Protein AF-A0A5N6KS74-F1 (afdb_monomer)

Mean predicted aligned error: 13.15 Å

InterPro domains:
  IPR011990 Tetratricopeptide-like helical domain superfamily [G3DSA:1.25.40.10] (44-214)
  IPR011990 Tetratricopeptide-like helical domain superfamily [SSF48452] (46-207)
  IPR019734 Tetratricopeptide repeat [SM00028] (48-81)
  IPR019734 Tetratricopeptide repeat [SM00028] (87-120)
  IPR052769 Tetratricopeptide repeat domain-containing protein [PTHR46014] (11-284)

Solvent-accessible surface area (backbone atoms only — not comparable to full-atom values): 16973 Å² total; per-residue (Å²): 133,85,88,79,91,81,90,85,88,86,81,88,84,92,78,88,81,90,83,85,84,87,85,83,76,90,70,83,68,72,82,68,79,87,70,70,55,74,68,56,43,50,50,31,45,50,52,15,49,52,30,40,55,53,14,50,54,28,44,76,70,67,37,36,70,61,13,39,61,29,35,52,52,15,53,73,41,36,66,88,83,44,32,68,63,53,19,54,47,28,33,50,42,16,53,34,26,56,76,69,66,39,31,68,64,11,26,52,28,11,46,58,13,41,59,30,44,41,57,61,45,61,89,67,77,63,86,89,62,82,71,93,57,99,64,84,82,77,80,80,88,75,83,93,78,85,84,80,71,82,74,50,77,65,44,49,52,46,39,53,51,41,47,74,72,74,47,52,70,71,55,55,45,46,50,44,52,55,19,34,57,48,24,21,52,22,20,48,73,66,61,40,39,72,32,20,49,52,16,48,50,36,41,52,52,47,68,31,83,76,41,37,81,67,49,49,76,69,56,48,53,50,38,57,50,48,50,67,58,40,53,63,52,30,58,52,31,43,54,53,51,52,52,51,52,51,48,53,52,45,51,54,47,26,61,60,32,43,80,74,80,42,44,63,77,23,56,45,78,45,79,45,99,84,77,49,75,47,82,44,79,44,94,67,64,82,69,83,82,80,130

Sequence (291 aa):
MTPTEDDHSDAESFKSAQDEVNDLPGSAAAESEKHFSPEDEAKFLNESNTHKTTANAFFSKASYTDAITTYDKALASCPTYLDYEIAVLRANIAACYLKLEEWKTAMDNASLAIESLDRLDSEVGLPSKPAKDGTPAVTEAADDDNRVQEVDEEQAARIERLEKSGRGLAEVRRLRVKALLRRARARASLAKWADLAGAEEDYTALLAAPLADVLGPMDRRTVEAGLREVRPQLAQAKEAEMAEMMGKLKDMGNGVLGLFGLSTDNFKFEKGEGGGYSMQFDQNAGKRGSS

Radius of gyration: 29.98 Å; Cα contacts (8 Å, |Δi|>4): 281; chains: 1; bounding box: 72×91×84 Å

Nearest PDB structures (foldseek):
  7dhg-assembly1_C  TM=8.865E-01  e=1.420E-03  Homo sapiens
  7kdt-assembly1_A  TM=8.681E-01  e=3.621E-03  Homo sapiens
  2hr2-assembly2_B  TM=6.495E-01  e=3.002E-03  Chlorobaculum tepidum TLS
  1hz4-assembly1_A  TM=3.165E-01  e=5.168E-01  Escherichia coli
  7x9r-assembly1_A  TM=3.736E-01  e=1.257E+00  Listeria monocytogenes

Structure (mmCIF, N/CA/C/O backbone):
data_AF-A0A5N6KS74-F1
#
_entry.id   AF-A0A5N6KS74-F1
#
loop_
_atom_site.group_PDB
_atom_site.id
_atom_site.type_symbol
_atom_site.label_atom_id
_atom_site.label_alt_id
_atom_site.label_comp_id
_atom_site.label_asym_id
_atom_site.label_entity_id
_atom_site.label_seq_id
_atom_site.pdbx_PDB_ins_code
_atom_site.Cartn_x
_atom_site.Cartn_y
_atom_site.Cartn_z
_atom_site.occupancy
_atom_site.B_iso_or_equiv
_atom_site.auth_seq_id
_atom_site.auth_comp_id
_atom_site.auth_asym_id
_atom_site.auth_atom_id
_atom_site.pdbx_PDB_model_num
ATOM 1 N N . MET A 1 1 ? 27.839 67.615 -14.971 1.00 37.22 1 MET A N 1
ATOM 2 C CA . MET A 1 1 ? 27.061 68.849 -15.184 1.00 37.22 1 MET A CA 1
ATOM 3 C C . MET A 1 1 ? 26.011 68.539 -16.234 1.00 37.22 1 MET A C 1
ATOM 5 O O . MET A 1 1 ? 26.342 68.453 -17.406 1.00 37.22 1 MET A O 1
ATOM 9 N N . THR A 1 2 ? 24.793 68.252 -15.777 1.00 47.53 2 THR A N 1
ATOM 10 C CA . THR A 1 2 ? 23.537 68.520 -16.507 1.00 47.53 2 THR A CA 1
ATOM 11 C C . THR A 1 2 ? 23.463 70.035 -16.791 1.00 47.53 2 THR A C 1
ATOM 13 O O . THR A 1 2 ? 24.187 70.766 -16.099 1.00 47.53 2 THR A O 1
ATOM 16 N N . PRO A 1 3 ? 22.687 70.549 -17.772 1.00 49.69 3 PRO A N 1
ATOM 17 C CA . PRO A 1 3 ? 21.227 70.339 -17.916 1.00 49.69 3 PRO A CA 1
ATOM 18 C C . PRO A 1 3 ? 20.773 70.342 -19.412 1.00 49.69 3 PRO A C 1
ATOM 20 O O . PRO A 1 3 ? 21.644 70.292 -20.275 1.00 49.69 3 PRO A O 1
ATOM 23 N N . THR A 1 4 ? 19.518 70.305 -19.877 1.00 41.50 4 THR A N 1
ATOM 24 C CA . THR A 1 4 ? 18.151 70.622 -19.388 1.00 41.50 4 THR A CA 1
ATOM 25 C C . THR A 1 4 ? 17.191 70.133 -20.517 1.00 41.50 4 THR A C 1
ATOM 27 O O . THR A 1 4 ? 17.606 70.199 -21.674 1.00 41.50 4 THR A O 1
ATOM 30 N N . GLU A 1 5 ? 16.078 69.427 -20.239 1.00 42.97 5 GLU A N 1
ATOM 31 C CA . GLU A 1 5 ? 14.659 69.921 -20.244 1.00 42.97 5 GLU A CA 1
ATOM 32 C C . GLU A 1 5 ? 14.085 70.122 -21.677 1.00 42.97 5 GLU A C 1
ATOM 34 O O . GLU A 1 5 ? 14.811 70.559 -22.559 1.00 42.97 5 GLU A O 1
ATOM 39 N N . ASP A 1 6 ? 12.869 69.737 -22.087 1.00 38.03 6 ASP A N 1
ATOM 40 C CA . ASP A 1 6 ? 11.527 69.598 -21.479 1.00 38.03 6 ASP A CA 1
ATOM 41 C C . ASP A 1 6 ? 10.715 68.559 -22.302 1.00 38.03 6 ASP A C 1
ATOM 43 O O . ASP A 1 6 ? 10.962 68.390 -23.497 1.00 38.03 6 ASP A O 1
ATOM 47 N N . ASP A 1 7 ? 9.923 67.654 -21.720 1.00 38.91 7 ASP A N 1
ATOM 48 C CA . ASP A 1 7 ? 8.540 67.787 -21.207 1.00 38.91 7 ASP A CA 1
ATOM 49 C C . ASP A 1 7 ? 7.457 68.050 -22.279 1.00 38.91 7 ASP A C 1
ATOM 51 O O . ASP A 1 7 ? 7.447 69.093 -22.924 1.00 38.91 7 ASP A O 1
ATOM 55 N N . HIS A 1 8 ? 6.545 67.082 -22.461 1.00 38.31 8 HIS A N 1
ATOM 56 C CA . HIS A 1 8 ? 5.090 67.284 -22.365 1.00 38.31 8 HIS A CA 1
ATOM 57 C C . HIS A 1 8 ? 4.276 66.008 -22.658 1.00 38.31 8 HIS A C 1
ATOM 59 O O . HIS A 1 8 ? 4.580 65.195 -23.532 1.00 38.31 8 HIS A O 1
ATOM 65 N N . SER A 1 9 ? 3.226 65.888 -21.851 1.00 38.62 9 SER A N 1
ATOM 66 C CA . SER A 1 9 ? 2.112 64.942 -21.815 1.00 38.62 9 SER A CA 1
ATOM 67 C C . SER A 1 9 ? 1.325 64.812 -23.123 1.00 38.62 9 SER A C 1
ATOM 69 O O . SER A 1 9 ? 1.214 65.781 -23.861 1.00 38.62 9 SER A O 1
ATOM 71 N N . ASP A 1 10 ? 0.676 63.661 -23.349 1.00 37.31 10 ASP A N 1
ATOM 72 C CA . ASP A 1 10 ? -0.795 63.606 -23.444 1.00 37.31 10 ASP A CA 1
ATOM 73 C C . ASP A 1 10 ? -1.355 62.188 -23.627 1.00 37.31 10 ASP A C 1
ATOM 75 O O . ASP A 1 10 ? -0.725 61.273 -24.158 1.00 37.31 10 ASP A O 1
ATOM 79 N N . ALA A 1 11 ? -2.564 62.035 -23.098 1.00 36.91 11 ALA A N 1
ATOM 80 C CA . ALA A 1 11 ? -3.330 60.817 -22.936 1.00 36.91 11 ALA A CA 1
ATOM 81 C C . ALA A 1 11 ? -4.179 60.443 -24.172 1.00 36.91 11 ALA A C 1
ATOM 83 O O . ALA A 1 11 ? -4.593 61.296 -24.948 1.00 36.91 11 ALA A O 1
ATOM 84 N N . GLU A 1 12 ? -4.482 59.144 -24.248 1.00 36.66 12 GLU A N 1
ATOM 85 C CA . GLU A 1 12 ? -5.622 58.466 -24.891 1.00 36.66 12 GLU A CA 1
ATOM 86 C C . GLU A 1 12 ? -5.989 58.726 -26.368 1.00 36.66 12 GLU A C 1
ATOM 88 O O . GLU A 1 12 ? -6.477 59.779 -26.767 1.00 36.66 12 GLU A O 1
ATOM 93 N N . SER A 1 13 ? -5.994 57.640 -27.156 1.00 36.00 13 SER A N 1
ATOM 94 C CA . SER A 1 13 ? -7.007 57.461 -28.203 1.00 36.00 13 SER A CA 1
ATOM 95 C C . SER A 1 13 ? -7.344 55.984 -28.413 1.00 36.00 13 SER A C 1
ATOM 97 O O . SER A 1 13 ? -6.582 55.205 -28.981 1.00 36.00 13 SER A O 1
ATOM 99 N N . PHE A 1 14 ? -8.527 55.625 -27.928 1.00 33.88 14 PHE A N 1
ATOM 100 C CA . PHE A 1 14 ? -9.254 54.389 -28.175 1.00 33.88 14 PHE A CA 1
ATOM 101 C C . PHE A 1 14 ? -9.861 54.440 -29.587 1.00 33.88 14 PHE A C 1
ATOM 103 O O . PHE A 1 14 ? -10.694 55.306 -29.860 1.00 33.88 14 PHE A O 1
ATOM 110 N N . LYS A 1 15 ? -9.502 53.511 -30.483 1.00 43.91 15 LYS A N 1
ATOM 111 C CA . LYS A 1 15 ? -10.301 53.220 -31.686 1.00 43.91 15 LYS A CA 1
ATOM 112 C C . LYS A 1 15 ? -10.404 51.720 -31.947 1.00 43.91 15 LYS A C 1
ATOM 114 O O . LYS A 1 15 ? -9.422 51.024 -32.167 1.00 43.91 15 LYS A O 1
ATOM 119 N N . SER A 1 16 ? -11.662 51.305 -31.898 1.00 34.72 16 SER A N 1
ATOM 120 C CA . SER A 1 16 ? -12.257 50.017 -32.223 1.00 34.72 16 SER A CA 1
ATOM 121 C C . SER A 1 16 ? -11.868 49.472 -33.601 1.00 34.72 16 SER A C 1
ATOM 123 O O . SER A 1 16 ? -11.871 50.220 -34.579 1.00 34.72 16 SER A O 1
ATOM 125 N N . ALA A 1 17 ? -11.650 48.158 -33.666 1.00 36.75 17 ALA A N 1
ATOM 126 C CA . ALA A 1 17 ? -11.983 47.326 -34.820 1.00 36.75 17 ALA A CA 1
ATOM 127 C C . ALA A 1 17 ? -12.231 45.884 -34.336 1.00 36.75 17 ALA A C 1
ATOM 129 O O . ALA A 1 17 ? -11.351 45.027 -34.362 1.00 36.75 17 ALA A O 1
ATOM 130 N N . GLN A 1 18 ? -13.438 45.655 -33.817 1.00 38.16 18 GLN A N 1
ATOM 131 C CA . GLN A 1 18 ? -14.093 44.350 -33.868 1.00 38.16 18 GLN A CA 1
ATOM 132 C C . GLN A 1 18 ? -14.602 44.154 -35.295 1.00 38.16 18 GLN A C 1
ATOM 134 O O . GLN A 1 18 ? -15.419 44.953 -35.737 1.00 38.16 18 GLN A O 1
ATOM 139 N N . ASP A 1 19 ? -14.065 43.159 -35.997 1.00 37.00 19 ASP A N 1
ATOM 140 C CA . ASP A 1 19 ? -14.787 42.231 -36.879 1.00 37.00 19 ASP A CA 1
ATOM 141 C C . ASP A 1 19 ? -13.767 41.439 -37.706 1.00 37.00 19 ASP A C 1
ATOM 143 O O . ASP A 1 19 ? -13.248 41.925 -38.701 1.00 37.00 19 ASP A O 1
ATOM 147 N N . GLU A 1 20 ? -13.484 40.212 -37.269 1.00 39.47 20 GLU A N 1
ATOM 148 C CA . GLU A 1 20 ? -13.366 39.052 -38.159 1.00 39.47 20 GLU A CA 1
ATOM 149 C C . GLU A 1 20 ? -13.503 37.793 -37.294 1.00 39.47 20 GLU A C 1
ATOM 151 O O . GLU A 1 20 ? -12.564 37.273 -36.693 1.00 39.47 20 GLU A O 1
ATOM 156 N N . VAL A 1 21 ? -14.756 37.368 -37.145 1.00 42.69 21 VAL A N 1
ATOM 157 C CA . VAL A 1 21 ? -15.111 36.037 -36.666 1.00 42.69 21 VAL A CA 1
ATOM 158 C C . VAL A 1 21 ? -15.065 35.059 -37.837 1.00 42.69 21 VAL A C 1
ATOM 160 O O . VAL A 1 21 ? -15.468 35.397 -38.948 1.00 42.69 21 VAL A O 1
ATOM 163 N N . ASN A 1 22 ? -14.724 33.819 -37.487 1.00 38.34 22 ASN A N 1
ATOM 164 C CA . ASN A 1 22 ? -15.007 32.568 -38.191 1.00 38.34 22 ASN A CA 1
ATOM 165 C C . ASN A 1 22 ? -13.912 32.026 -39.129 1.00 38.34 22 ASN A C 1
ATOM 167 O O . ASN A 1 22 ? -13.952 32.217 -40.334 1.00 38.34 22 ASN A O 1
ATOM 171 N N . ASP A 1 23 ? -13.014 31.222 -38.552 1.00 34.72 23 ASP A N 1
ATOM 172 C CA . ASP A 1 23 ? -12.807 29.853 -39.039 1.00 34.72 23 ASP A CA 1
ATOM 173 C C . ASP A 1 23 ? -12.229 28.977 -37.915 1.00 34.72 23 ASP A C 1
ATOM 175 O O . ASP A 1 23 ? -11.043 29.004 -37.586 1.00 34.72 23 ASP A O 1
ATOM 179 N N . LEU 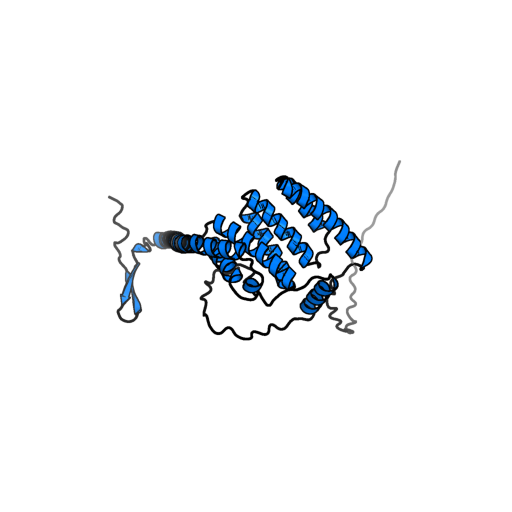A 1 24 ? -13.113 28.197 -37.291 1.00 37.25 24 LEU A N 1
ATOM 180 C CA . LEU A 1 24 ? -12.733 26.984 -36.575 1.00 37.25 24 LEU A CA 1
ATOM 181 C C . LEU A 1 24 ? -12.417 25.911 -37.623 1.00 37.25 24 LEU A C 1
ATOM 183 O O . LEU A 1 24 ? -13.229 25.662 -38.513 1.00 37.25 24 LEU A O 1
ATOM 187 N N . PRO A 1 25 ? -11.358 25.130 -37.399 1.00 40.75 25 PRO A N 1
ATOM 188 C CA . PRO A 1 25 ? -11.621 23.712 -37.269 1.00 40.75 25 PRO A CA 1
ATOM 189 C C . PRO A 1 25 ? -11.226 23.279 -35.868 1.00 40.75 25 PRO A C 1
ATOM 191 O O . PRO A 1 25 ? -10.079 23.411 -35.439 1.00 40.75 25 PRO A O 1
ATOM 194 N N . GLY A 1 26 ? -12.219 22.746 -35.159 1.00 45.75 26 GLY A N 1
ATOM 195 C CA . GLY A 1 26 ? -11.998 21.940 -33.976 1.00 45.75 26 GLY A CA 1
ATOM 196 C C . GLY A 1 26 ? -11.041 20.805 -34.314 1.00 45.75 26 GLY A C 1
ATOM 197 O O . GLY A 1 26 ? -11.429 19.802 -34.900 1.00 45.75 26 GLY A O 1
ATOM 198 N N . SER A 1 27 ? -9.787 20.975 -33.923 1.00 38.78 27 SER A N 1
ATOM 199 C CA . SER A 1 27 ? -8.949 19.864 -33.525 1.00 38.78 27 SER A CA 1
ATOM 200 C C . SER A 1 27 ? -8.997 19.870 -32.009 1.00 38.78 27 SER A C 1
ATOM 202 O O . SER A 1 27 ? -8.275 20.619 -31.351 1.00 38.78 27 SER A O 1
ATOM 204 N N . ALA A 1 28 ? -9.901 19.064 -31.452 1.00 41.16 28 ALA A N 1
ATOM 205 C CA . ALA A 1 28 ? -9.650 18.474 -30.152 1.00 41.16 28 ALA A CA 1
ATOM 206 C C . ALA A 1 28 ? -8.398 17.611 -30.335 1.00 41.16 28 ALA A C 1
ATOM 208 O O . ALA A 1 28 ? -8.479 16.420 -30.630 1.00 41.16 28 ALA A O 1
ATOM 209 N N . ALA A 1 29 ? -7.232 18.255 -30.281 1.00 37.59 29 ALA A N 1
ATOM 210 C CA . ALA A 1 29 ? -5.978 17.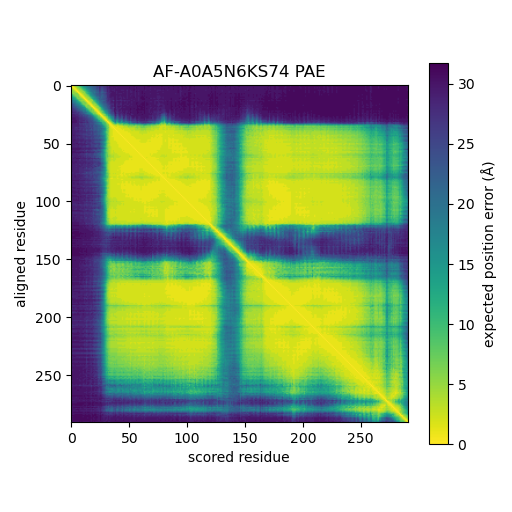567 -30.121 1.00 37.59 29 ALA A CA 1
ATOM 211 C C . ALA A 1 29 ? -6.106 16.867 -28.774 1.00 37.59 29 ALA A C 1
ATOM 213 O O . ALA A 1 29 ? -6.019 17.507 -27.727 1.00 37.59 29 ALA A O 1
ATOM 214 N N . ALA A 1 30 ? -6.406 15.569 -28.830 1.00 40.81 30 ALA A N 1
ATOM 215 C CA . ALA A 1 30 ? -6.126 14.652 -27.748 1.00 40.81 30 ALA A CA 1
ATOM 216 C C . ALA A 1 30 ? -4.761 15.057 -27.187 1.00 40.81 30 ALA A C 1
ATOM 218 O O . ALA A 1 30 ? -3.793 15.166 -27.947 1.00 40.81 30 ALA A O 1
ATOM 219 N N . GLU A 1 31 ? -4.709 15.390 -25.900 1.00 39.97 31 GLU A N 1
ATOM 220 C CA . GLU A 1 31 ? -3.460 15.681 -25.212 1.00 39.97 31 GLU A CA 1
ATOM 221 C C . GLU A 1 31 ? -2.643 14.386 -25.215 1.00 39.97 31 GLU A C 1
ATOM 223 O O . GLU A 1 31 ? -2.698 13.588 -24.287 1.00 39.97 31 GLU A O 1
ATOM 228 N N . SER A 1 32 ? -1.937 14.124 -26.316 1.00 46.53 32 SER A N 1
ATOM 229 C CA . SER A 1 32 ? -1.044 12.985 -26.435 1.00 46.53 32 SER A CA 1
ATOM 230 C C . SER A 1 32 ? 0.020 13.176 -25.364 1.00 46.53 32 SER A C 1
ATOM 232 O O . SER A 1 32 ? 0.807 14.129 -25.454 1.00 46.53 32 SER A O 1
ATOM 234 N N . GLU A 1 33 ? 0.023 12.326 -24.337 1.00 58.69 33 GLU A N 1
ATOM 235 C CA . GLU A 1 33 ? 1.095 12.290 -23.349 1.00 58.69 33 GLU A CA 1
ATOM 236 C C . GLU A 1 33 ? 2.439 12.349 -24.093 1.00 58.69 33 GLU A C 1
ATOM 238 O O . GLU A 1 33 ? 2.745 11.507 -24.939 1.00 58.69 33 GLU A O 1
ATOM 243 N N . LYS A 1 34 ? 3.232 13.397 -23.840 1.00 76.50 34 LYS A N 1
ATOM 244 C CA . LYS A 1 34 ? 4.544 13.562 -24.474 1.00 76.50 34 LYS A CA 1
ATOM 245 C C . LYS A 1 34 ? 5.477 12.490 -23.920 1.00 76.50 34 LYS A C 1
ATOM 247 O O . LYS A 1 34 ? 6.025 12.649 -22.831 1.00 76.50 34 LYS A O 1
ATOM 252 N N . HIS A 1 35 ? 5.636 11.393 -24.651 1.00 85.31 35 HIS A N 1
ATOM 253 C CA . HIS A 1 35 ? 6.580 10.333 -24.305 1.00 85.31 35 HIS A CA 1
ATOM 254 C C . HIS A 1 35 ? 7.983 10.661 -24.814 1.00 85.31 35 HIS A C 1
ATOM 256 O O . HIS A 1 35 ? 8.155 11.360 -25.816 1.00 85.31 35 HIS A O 1
ATOM 262 N N . PHE A 1 36 ? 8.993 10.162 -24.106 1.00 89.25 36 PHE A N 1
ATOM 263 C CA . PHE A 1 36 ? 10.380 10.294 -24.533 1.00 89.25 36 PHE A CA 1
ATOM 264 C C . PHE A 1 36 ? 10.665 9.422 -25.760 1.00 89.25 36 PHE A C 1
ATOM 266 O O . PHE A 1 36 ? 9.936 8.473 -26.060 1.00 89.25 36 PHE A O 1
ATOM 273 N N . SER A 1 37 ? 11.754 9.733 -26.469 1.00 91.69 37 SER A N 1
ATOM 274 C CA . SER A 1 37 ? 12.282 8.812 -27.475 1.00 91.69 37 SER A CA 1
ATOM 275 C C . SER A 1 37 ? 12.651 7.476 -26.804 1.00 91.69 37 SER A C 1
ATOM 277 O O . SER A 1 37 ? 13.011 7.476 -25.624 1.00 91.69 37 SER A O 1
ATOM 279 N N . PRO A 1 38 ? 12.616 6.332 -27.515 1.00 90.00 38 PRO A N 1
ATOM 280 C CA . PRO A 1 38 ? 13.006 5.048 -26.927 1.00 90.00 38 PRO A CA 1
ATOM 281 C C . PRO A 1 38 ? 14.419 5.052 -26.321 1.00 90.00 38 PRO A C 1
ATOM 283 O O . PRO A 1 38 ? 14.673 4.367 -25.333 1.00 90.00 38 PRO A O 1
ATOM 286 N N . GLU A 1 39 ? 15.336 5.838 -26.893 1.00 92.25 39 GLU A N 1
ATOM 287 C CA . GLU A 1 39 ? 16.708 5.987 -26.399 1.00 92.25 39 GLU A CA 1
ATOM 288 C C . GLU A 1 39 ? 16.761 6.782 -25.084 1.00 92.25 39 GLU A C 1
ATOM 290 O O . GLU A 1 39 ? 17.383 6.337 -24.115 1.00 92.25 39 GLU A O 1
ATOM 295 N N . ASP A 1 40 ? 16.063 7.919 -25.014 1.00 92.94 40 ASP A N 1
ATOM 296 C CA . ASP A 1 40 ? 15.988 8.736 -23.798 1.00 92.94 40 ASP A CA 1
ATOM 297 C C . ASP A 1 40 ? 15.234 8.010 -22.676 1.00 92.94 40 ASP A C 1
ATOM 299 O O . ASP A 1 40 ? 15.670 8.018 -21.524 1.00 92.94 40 ASP A O 1
ATOM 303 N N . GLU A 1 41 ? 14.137 7.323 -23.007 1.00 93.44 41 GLU A N 1
ATOM 304 C CA . GLU A 1 41 ? 13.381 6.493 -22.066 1.00 93.44 41 GLU A CA 1
ATOM 305 C C . GLU A 1 41 ? 14.270 5.404 -21.457 1.00 93.44 41 GLU A C 1
ATOM 307 O O . GLU A 1 41 ? 14.316 5.25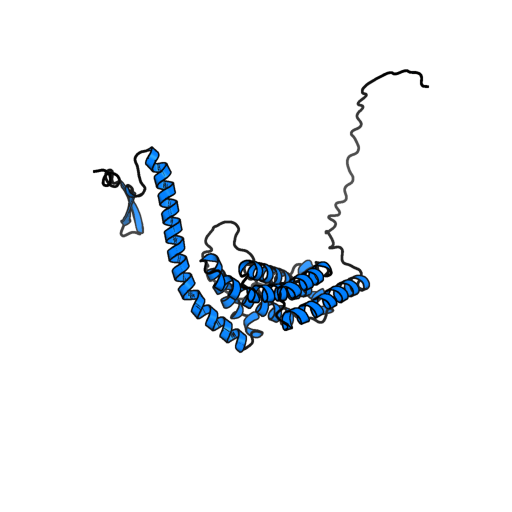5 -20.233 1.00 93.44 41 GLU A O 1
ATOM 312 N N . ALA A 1 42 ? 15.034 4.686 -22.288 1.00 93.56 42 ALA A N 1
ATOM 313 C CA . ALA A 1 42 ? 15.966 3.665 -21.821 1.00 93.56 42 ALA A CA 1
ATOM 314 C C . ALA A 1 42 ? 17.053 4.252 -20.907 1.00 93.56 42 ALA A C 1
ATOM 316 O O . ALA A 1 42 ? 17.422 3.632 -19.906 1.00 93.56 42 ALA A O 1
ATOM 317 N N . LYS A 1 43 ? 17.545 5.460 -21.208 1.00 96.44 43 LYS A N 1
ATOM 318 C CA . LYS A 1 43 ? 18.528 6.164 -20.377 1.00 96.44 43 LYS A CA 1
ATOM 319 C C . LYS A 1 43 ? 17.962 6.510 -18.999 1.00 96.44 43 LYS A C 1
ATOM 321 O O . LYS A 1 43 ? 18.586 6.163 -17.994 1.00 96.44 43 LYS A O 1
ATOM 326 N N . PHE A 1 44 ? 16.784 7.132 -18.944 1.00 96.06 44 PHE A N 1
ATOM 327 C CA . PHE A 1 44 ? 16.111 7.475 -17.687 1.00 96.06 44 PHE A CA 1
ATOM 328 C C . PHE A 1 44 ? 15.757 6.230 -16.867 1.00 96.06 44 PHE A C 1
ATOM 330 O O . PHE A 1 44 ? 15.990 6.177 -15.657 1.00 96.06 44 PHE A O 1
ATOM 337 N N . LEU A 1 45 ? 15.279 5.173 -17.527 1.00 95.00 45 LEU A N 1
ATOM 338 C CA . LEU A 1 45 ? 14.989 3.903 -16.873 1.00 95.00 45 LEU A CA 1
ATOM 339 C C . LEU A 1 45 ? 16.258 3.239 -16.314 1.00 95.00 45 LEU A C 1
ATOM 341 O O . LEU A 1 45 ? 16.236 2.698 -15.207 1.00 95.00 45 LEU A O 1
ATOM 345 N N . ASN A 1 46 ? 17.383 3.293 -17.031 1.00 97.06 46 ASN A N 1
ATOM 346 C CA . ASN A 1 46 ? 18.660 2.768 -16.543 1.00 97.06 46 ASN A CA 1
ATOM 347 C C . ASN A 1 46 ? 19.194 3.558 -15.333 1.00 97.06 46 ASN A C 1
ATOM 349 O O . ASN A 1 46 ? 19.686 2.968 -14.365 1.00 97.06 46 ASN A O 1
ATOM 353 N N . GLU A 1 47 ? 19.055 4.884 -15.347 1.00 98.00 47 GLU A N 1
ATOM 354 C CA . GLU A 1 47 ? 19.387 5.745 -14.208 1.00 98.00 47 GLU A CA 1
ATOM 355 C C . GLU A 1 47 ? 18.520 5.407 -12.983 1.00 98.00 47 GLU A C 1
ATOM 357 O O . GLU A 1 47 ? 19.046 5.104 -11.905 1.00 98.00 47 GLU A O 1
ATOM 362 N N . SER A 1 48 ? 17.198 5.330 -13.166 1.00 98.31 48 SER A N 1
ATOM 363 C CA . SER A 1 48 ? 16.255 4.912 -12.123 1.00 98.31 48 SER A CA 1
ATOM 364 C C . SER A 1 48 ? 16.601 3.526 -11.557 1.00 98.31 48 SER A C 1
ATOM 366 O O . SER A 1 48 ? 16.662 3.333 -10.339 1.00 98.31 48 SER A O 1
ATOM 368 N N . ASN A 1 49 ? 16.934 2.556 -12.415 1.00 97.94 49 ASN A N 1
ATOM 369 C CA . ASN A 1 49 ? 17.326 1.207 -12.000 1.00 97.94 49 ASN A CA 1
ATOM 370 C C . ASN A 1 49 ? 18.658 1.164 -11.233 1.00 97.94 49 ASN A C 1
ATOM 372 O O . ASN A 1 49 ? 18.816 0.346 -10.317 1.00 97.94 49 ASN A O 1
ATOM 376 N N . THR A 1 50 ? 19.595 2.057 -11.550 1.00 98.50 50 THR A N 1
ATOM 377 C CA . THR A 1 50 ? 20.858 2.208 -10.811 1.00 98.50 50 THR A CA 1
ATOM 378 C C . THR A 1 50 ? 20.589 2.690 -9.382 1.00 98.50 50 THR A C 1
ATOM 380 O O . THR A 1 50 ? 21.078 2.097 -8.410 1.00 98.50 50 THR A O 1
ATOM 383 N N . HIS A 1 51 ? 19.731 3.703 -9.227 1.00 98.62 51 HIS A N 1
ATOM 384 C CA . HIS A 1 51 ? 19.268 4.159 -7.916 1.00 98.62 51 HIS A CA 1
ATOM 385 C C . HIS A 1 51 ? 18.497 3.064 -7.169 1.00 98.62 51 HIS A C 1
ATOM 387 O O . HIS A 1 51 ? 18.825 2.773 -6.020 1.00 98.62 51 HIS A O 1
ATOM 393 N N . LYS A 1 52 ? 17.565 2.365 -7.828 1.00 98.56 52 LYS A N 1
ATOM 394 C CA . LYS A 1 52 ? 16.821 1.230 -7.251 1.00 98.56 52 LYS A CA 1
ATOM 395 C C . LYS A 1 52 ? 17.749 0.140 -6.711 1.00 98.56 52 LYS A C 1
ATOM 397 O O . LYS A 1 52 ? 17.534 -0.372 -5.616 1.00 98.56 52 LYS A O 1
ATOM 402 N N . THR A 1 53 ? 18.799 -0.207 -7.453 1.00 98.62 53 THR A N 1
ATOM 403 C CA . THR A 1 53 ? 19.786 -1.219 -7.037 1.00 98.62 53 THR A CA 1
ATOM 404 C C . THR A 1 53 ? 20.559 -0.774 -5.796 1.00 98.62 53 THR A C 1
ATOM 406 O O . THR A 1 53 ? 20.748 -1.554 -4.862 1.00 98.62 53 THR A O 1
ATOM 409 N N . THR A 1 54 ? 20.924 0.505 -5.735 1.00 98.62 54 THR A N 1
ATOM 410 C CA . THR A 1 54 ? 21.586 1.100 -4.567 1.00 98.62 54 THR A CA 1
ATOM 411 C C . THR A 1 54 ? 20.649 1.141 -3.353 1.00 98.62 54 THR A C 1
ATOM 413 O O . THR A 1 54 ? 21.041 0.767 -2.248 1.00 98.62 54 THR A O 1
ATOM 416 N N . ALA A 1 55 ? 19.381 1.504 -3.556 1.00 98.62 55 ALA A N 1
ATOM 417 C CA . ALA A 1 55 ? 18.354 1.508 -2.520 1.00 98.62 55 ALA A CA 1
ATOM 418 C C . ALA A 1 55 ? 18.086 0.099 -1.963 1.00 98.62 55 ALA A C 1
ATOM 420 O O . ALA A 1 55 ? 18.008 -0.078 -0.749 1.00 98.62 55 ALA A O 1
ATOM 421 N N . ASN A 1 56 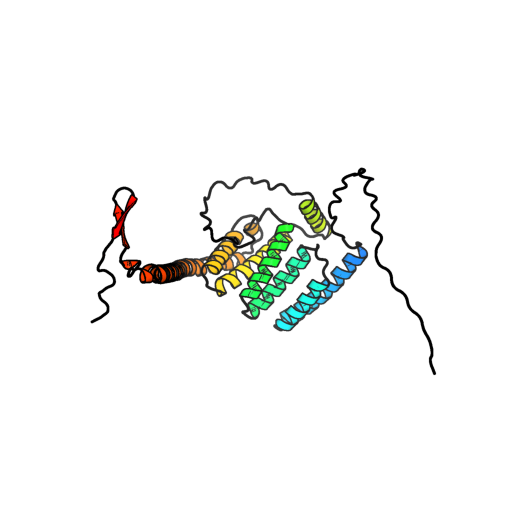? 18.038 -0.926 -2.824 1.00 98.56 56 ASN A N 1
ATOM 422 C CA . ASN A 1 56 ? 17.957 -2.331 -2.411 1.00 98.56 56 ASN A CA 1
ATOM 423 C C . ASN A 1 56 ? 19.148 -2.737 -1.524 1.00 98.56 56 ASN A C 1
ATOM 425 O O . ASN A 1 56 ? 18.967 -3.445 -0.531 1.00 98.56 56 ASN A O 1
ATOM 429 N N . ALA A 1 57 ? 20.359 -2.267 -1.842 1.00 98.69 57 ALA A N 1
ATOM 430 C CA . ALA A 1 57 ? 21.536 -2.519 -1.016 1.00 98.69 57 ALA A CA 1
ATOM 431 C C . ALA A 1 57 ? 21.407 -1.865 0.372 1.00 98.69 57 ALA A C 1
ATOM 433 O O . ALA A 1 57 ? 21.690 -2.521 1.376 1.00 98.69 57 ALA A O 1
ATOM 434 N N . PHE A 1 58 ? 20.921 -0.622 0.460 1.00 98.75 58 PHE A N 1
ATOM 435 C CA . PHE A 1 58 ? 20.622 0.020 1.748 1.00 98.75 58 PHE A CA 1
ATOM 436 C C . PHE A 1 58 ? 19.528 -0.714 2.529 1.00 98.75 58 PHE A C 1
ATOM 438 O O . PHE A 1 58 ? 19.705 -0.985 3.718 1.00 98.75 58 PHE A O 1
ATOM 445 N N . PHE A 1 59 ? 18.451 -1.124 1.854 1.00 98.50 59 PHE A N 1
ATOM 446 C CA . PHE A 1 59 ? 17.363 -1.891 2.459 1.00 98.50 59 PHE A CA 1
ATOM 447 C C . PHE A 1 59 ? 17.868 -3.203 3.071 1.00 98.50 59 PHE A C 1
ATOM 449 O O . PHE A 1 59 ? 17.534 -3.526 4.209 1.00 98.50 59 PHE A O 1
ATOM 456 N N . SER A 1 60 ? 18.727 -3.935 2.351 1.00 98.38 60 SER A N 1
ATOM 457 C CA . SER A 1 60 ? 19.316 -5.193 2.836 1.00 98.38 60 SER A CA 1
ATOM 458 C C . SER A 1 60 ? 20.194 -5.016 4.081 1.00 98.38 60 SER A C 1
ATOM 460 O O . SER A 1 60 ? 20.314 -5.935 4.887 1.00 98.38 60 SER A O 1
ATOM 462 N N . LYS A 1 61 ? 20.762 -3.818 4.269 1.00 98.44 61 LYS A N 1
ATOM 463 C CA . LYS A 1 61 ? 21.549 -3.423 5.447 1.00 98.44 61 LYS A CA 1
ATOM 464 C C . LYS A 1 61 ? 20.691 -2.826 6.568 1.00 98.44 61 LYS A C 1
ATOM 466 O O . LYS A 1 61 ? 21.246 -2.299 7.525 1.00 98.44 61 LYS A O 1
ATOM 471 N N . ALA A 1 62 ? 19.363 -2.866 6.437 1.00 98.31 62 ALA A N 1
ATOM 472 C CA . ALA A 1 62 ? 18.405 -2.216 7.330 1.00 98.31 62 ALA A CA 1
ATOM 473 C C . ALA A 1 62 ? 18.567 -0.685 7.456 1.00 98.31 62 ALA A C 1
ATOM 475 O O . ALA A 1 62 ? 17.999 -0.086 8.368 1.00 98.31 62 ALA A O 1
ATOM 476 N N . SER A 1 63 ? 19.281 -0.029 6.529 1.00 98.50 63 SER A N 1
ATOM 477 C CA . SER A 1 63 ? 19.322 1.438 6.467 1.00 98.50 63 SER A CA 1
ATOM 478 C C . SER A 1 63 ? 18.114 1.953 5.685 1.00 98.50 63 SER A C 1
ATOM 480 O O . SER A 1 63 ? 18.193 2.272 4.497 1.00 98.50 63 SER A O 1
ATOM 482 N N . TYR A 1 64 ? 16.946 1.940 6.328 1.00 98.69 64 TYR A N 1
ATOM 483 C CA . TYR A 1 64 ? 15.676 2.210 5.652 1.00 98.69 64 TYR A CA 1
ATOM 484 C C . TYR A 1 64 ? 15.529 3.670 5.215 1.00 98.69 64 TYR A C 1
ATOM 486 O O . TYR A 1 64 ? 14.986 3.920 4.144 1.00 98.69 64 TYR A O 1
ATOM 494 N N . THR A 1 65 ? 16.047 4.628 5.984 1.00 98.56 65 THR A N 1
ATOM 495 C CA . THR A 1 65 ? 16.014 6.060 5.639 1.00 98.56 65 THR A CA 1
ATOM 496 C C . THR A 1 65 ? 16.869 6.373 4.409 1.00 98.56 65 THR A C 1
ATOM 498 O O . THR A 1 65 ? 16.425 7.090 3.508 1.00 98.56 65 THR A O 1
ATOM 501 N N . ASP A 1 66 ? 18.060 5.773 4.316 1.00 98.62 66 ASP A N 1
ATOM 502 C CA . ASP A 1 66 ? 18.932 5.907 3.142 1.00 98.62 66 ASP A CA 1
ATOM 503 C C . ASP A 1 66 ? 18.322 5.208 1.923 1.00 98.62 66 ASP A C 1
ATOM 505 O O . ASP A 1 66 ? 18.380 5.725 0.802 1.00 98.62 66 ASP A O 1
ATOM 509 N N . ALA A 1 67 ? 17.695 4.045 2.140 1.00 98.75 67 ALA A N 1
ATOM 510 C CA . ALA A 1 67 ? 16.968 3.332 1.099 1.00 98.75 67 ALA A CA 1
ATOM 511 C C . ALA A 1 67 ? 15.821 4.185 0.543 1.00 98.75 67 ALA A C 1
ATOM 513 O O . ALA A 1 67 ? 15.735 4.327 -0.672 1.00 98.75 67 ALA A O 1
ATOM 514 N N . ILE A 1 68 ? 14.994 4.793 1.404 1.00 98.81 68 ILE A N 1
ATOM 515 C CA . ILE A 1 68 ? 13.897 5.695 1.004 1.00 98.81 68 ILE A CA 1
ATOM 516 C C . ILE A 1 68 ? 14.441 6.854 0.172 1.00 98.81 68 ILE A C 1
ATOM 518 O O . ILE A 1 68 ? 14.048 7.003 -0.979 1.00 98.81 68 ILE A O 1
ATOM 522 N N . THR A 1 69 ? 15.430 7.583 0.695 1.00 98.75 69 THR A N 1
ATOM 523 C CA . THR A 1 69 ? 16.037 8.725 -0.009 1.00 98.75 69 THR A CA 1
ATOM 524 C C . THR A 1 69 ? 16.565 8.328 -1.391 1.00 98.75 69 THR A C 1
ATOM 526 O O . THR A 1 69 ? 16.521 9.102 -2.346 1.00 98.75 69 THR A O 1
ATOM 529 N N . THR A 1 70 ? 17.090 7.110 -1.519 1.00 98.75 70 THR A N 1
ATOM 530 C CA . THR A 1 70 ? 17.614 6.602 -2.789 1.00 98.75 70 THR A CA 1
ATOM 531 C C . THR A 1 70 ? 16.502 6.105 -3.723 1.00 98.75 70 THR A C 1
ATOM 533 O O . THR A 1 70 ? 16.614 6.282 -4.935 1.00 98.75 70 THR A O 1
ATOM 536 N N . TYR A 1 71 ? 15.414 5.535 -3.201 1.00 98.81 71 TYR A N 1
ATOM 537 C CA . TYR A 1 71 ? 14.224 5.223 -3.997 1.00 98.81 71 TYR A CA 1
ATOM 538 C C . TYR A 1 71 ? 13.515 6.481 -4.501 1.00 98.81 71 TYR A C 1
ATOM 540 O O . TYR A 1 71 ? 13.055 6.476 -5.636 1.00 98.81 71 TYR A O 1
ATOM 548 N N . ASP A 1 72 ? 13.477 7.562 -3.722 1.00 98.56 72 ASP A N 1
ATOM 549 C CA . ASP A 1 72 ? 12.901 8.836 -4.166 1.00 98.56 72 ASP A CA 1
ATOM 550 C C . ASP A 1 72 ? 13.682 9.416 -5.351 1.00 98.56 72 ASP A C 1
ATOM 552 O O . ASP A 1 72 ? 13.089 9.885 -6.321 1.00 98.56 72 ASP A O 1
ATOM 556 N N . LYS A 1 73 ? 15.018 9.292 -5.338 1.00 98.62 73 LYS A N 1
ATOM 557 C CA . LYS A 1 73 ? 15.856 9.608 -6.509 1.00 98.62 73 LYS A CA 1
ATOM 558 C C . LYS A 1 73 ? 15.512 8.719 -7.702 1.00 98.62 73 LYS A C 1
ATOM 560 O O . LYS A 1 73 ? 15.391 9.215 -8.814 1.00 98.62 73 LYS A O 1
ATOM 565 N N . ALA A 1 74 ? 15.305 7.420 -7.474 1.00 98.50 74 ALA A N 1
ATOM 566 C CA . ALA A 1 74 ? 14.869 6.513 -8.533 1.00 98.50 74 ALA A CA 1
ATOM 567 C C . ALA A 1 74 ? 13.503 6.915 -9.117 1.00 98.50 74 ALA A C 1
ATOM 569 O O . ALA A 1 74 ? 13.334 6.831 -10.332 1.00 98.50 74 ALA A O 1
ATOM 570 N N . LEU A 1 75 ? 12.551 7.361 -8.283 1.00 97.81 75 LEU A N 1
ATOM 571 C CA . LEU A 1 75 ? 11.252 7.877 -8.734 1.00 97.81 75 LEU A CA 1
ATOM 572 C C . LEU A 1 75 ? 11.422 9.141 -9.574 1.00 97.81 75 LEU A C 1
ATOM 574 O O . LEU A 1 75 ? 10.800 9.249 -10.622 1.00 97.81 75 LEU A O 1
ATOM 578 N N . ALA A 1 76 ? 12.259 10.078 -9.123 1.00 97.50 76 ALA A N 1
ATOM 579 C CA . ALA A 1 76 ? 12.481 11.348 -9.808 1.00 97.50 76 ALA A CA 1
ATOM 580 C C . ALA A 1 76 ? 13.100 11.170 -11.205 1.00 97.50 76 ALA A C 1
ATOM 582 O O . ALA A 1 76 ? 12.779 11.935 -12.111 1.00 97.50 76 ALA A O 1
ATOM 583 N N . SER A 1 77 ? 13.947 10.153 -11.391 1.00 96.06 77 SER A N 1
ATOM 584 C CA . SER A 1 77 ? 14.523 9.806 -12.698 1.00 96.06 77 SER A CA 1
ATOM 585 C C . SER A 1 77 ? 13.611 8.911 -13.552 1.00 96.06 77 SER A C 1
ATOM 587 O O . SER A 1 77 ? 13.944 8.646 -14.701 1.00 96.06 77 SER A O 1
ATOM 589 N N . CYS A 1 78 ? 12.495 8.394 -13.024 1.00 96.12 78 CYS A N 1
ATOM 590 C CA . CYS A 1 78 ? 11.605 7.483 -13.750 1.00 96.12 78 CYS A CA 1
ATOM 591 C C . CYS A 1 78 ? 10.536 8.268 -14.535 1.00 96.12 78 CYS A C 1
ATOM 593 O O . CYS A 1 78 ? 9.810 9.060 -13.930 1.00 96.12 78 CYS A O 1
ATOM 595 N N . PRO A 1 79 ? 10.380 8.048 -15.857 1.00 94.94 79 PRO A N 1
ATOM 596 C CA . PRO A 1 79 ? 9.293 8.654 -16.619 1.00 94.94 79 PRO A CA 1
ATOM 597 C C . PRO A 1 79 ? 7.914 8.322 -16.028 1.00 94.94 79 PRO A C 1
ATOM 599 O O . PRO A 1 79 ? 7.616 7.171 -15.712 1.00 94.94 79 PRO A O 1
ATOM 602 N N . THR A 1 80 ? 7.051 9.333 -15.907 1.00 91.44 80 THR A N 1
ATOM 603 C CA . THR A 1 80 ? 5.791 9.255 -15.141 1.00 91.44 80 THR A CA 1
ATOM 604 C C . THR A 1 80 ? 4.747 8.308 -15.731 1.00 91.44 80 THR A C 1
ATOM 606 O O . THR A 1 80 ? 3.834 7.898 -15.024 1.00 91.44 80 THR A O 1
ATOM 609 N N . TYR A 1 81 ? 4.879 7.965 -17.011 1.00 89.00 81 TYR A N 1
ATOM 610 C CA . TYR A 1 81 ? 3.993 7.045 -17.723 1.00 89.00 81 TYR A CA 1
ATOM 611 C C . TYR A 1 81 ? 4.440 5.571 -17.614 1.00 89.00 81 TYR A C 1
ATOM 613 O O . TYR A 1 81 ? 3.773 4.683 -18.139 1.00 89.00 81 TYR A O 1
ATOM 621 N N . LEU A 1 82 ? 5.563 5.273 -16.942 1.00 92.50 82 LEU A N 1
ATOM 622 C CA . LEU A 1 82 ? 6.021 3.900 -16.690 1.00 92.50 82 LEU A CA 1
ATOM 623 C C . LEU A 1 82 ? 5.405 3.349 -15.398 1.00 92.50 82 LEU A C 1
ATOM 625 O O . LEU A 1 82 ? 6.087 3.129 -14.394 1.00 92.50 82 LEU A O 1
ATOM 629 N N . ASP A 1 83 ? 4.095 3.106 -15.444 1.00 93.00 83 ASP A N 1
ATOM 630 C CA . ASP A 1 83 ? 3.269 2.728 -14.291 1.00 93.00 83 ASP A CA 1
ATOM 631 C C . ASP A 1 83 ? 3.831 1.555 -13.478 1.00 93.00 83 ASP A C 1
ATOM 633 O O . ASP A 1 83 ? 3.853 1.597 -12.246 1.00 93.00 83 ASP A O 1
ATOM 637 N N . TYR A 1 84 ? 4.339 0.522 -14.156 1.00 95.06 84 TYR A N 1
ATOM 638 C CA . TYR A 1 84 ? 4.891 -0.651 -13.484 1.00 95.06 84 TYR A CA 1
ATOM 639 C C . TYR A 1 84 ? 6.141 -0.297 -12.668 1.00 95.06 84 TYR A C 1
ATOM 641 O O . TYR A 1 84 ? 6.282 -0.713 -11.518 1.00 95.06 84 TYR A O 1
ATOM 649 N N . GLU A 1 85 ? 7.054 0.487 -13.242 1.00 96.06 85 GLU A N 1
ATOM 650 C CA . GLU A 1 85 ? 8.306 0.852 -12.577 1.00 96.06 85 GLU A CA 1
ATOM 651 C C . GLU A 1 85 ? 8.037 1.764 -11.378 1.00 96.06 85 GLU A C 1
ATOM 653 O O . GLU A 1 85 ? 8.577 1.542 -10.290 1.00 96.06 85 GLU A O 1
ATOM 658 N N . ILE A 1 86 ? 7.112 2.715 -11.532 1.00 97.25 86 ILE A N 1
ATOM 659 C CA . ILE A 1 86 ? 6.627 3.561 -10.437 1.00 97.25 86 ILE A CA 1
ATOM 660 C C . ILE A 1 86 ? 6.021 2.702 -9.324 1.00 97.25 86 ILE A C 1
ATOM 662 O O . ILE A 1 86 ? 6.348 2.895 -8.149 1.00 97.25 86 ILE A O 1
ATOM 666 N N . ALA A 1 87 ? 5.181 1.722 -9.673 1.00 97.88 87 ALA A N 1
ATOM 667 C CA . ALA A 1 87 ? 4.576 0.817 -8.705 1.00 97.88 87 ALA A CA 1
ATOM 668 C C . ALA A 1 87 ? 5.629 0.013 -7.932 1.00 97.88 87 ALA A C 1
ATOM 670 O O . ALA A 1 87 ? 5.530 -0.096 -6.708 1.00 97.88 87 ALA A O 1
ATOM 671 N N . VAL A 1 88 ? 6.666 -0.508 -8.603 1.00 98.19 88 VAL A N 1
ATOM 672 C CA . VAL A 1 88 ? 7.768 -1.237 -7.947 1.00 98.19 88 VAL A CA 1
ATOM 673 C C . VAL A 1 88 ? 8.449 -0.358 -6.905 1.00 98.19 88 VAL A C 1
ATOM 675 O O . VAL A 1 88 ? 8.642 -0.785 -5.763 1.00 98.19 88 VAL A O 1
ATOM 678 N N . LEU A 1 89 ? 8.817 0.863 -7.292 1.00 98.75 89 LEU A N 1
ATOM 679 C CA . LEU A 1 89 ? 9.546 1.772 -6.418 1.00 98.75 89 LEU A CA 1
ATOM 680 C C . LEU A 1 89 ? 8.696 2.185 -5.208 1.00 98.75 89 LEU A C 1
ATOM 682 O O . LEU A 1 89 ? 9.147 2.047 -4.071 1.00 98.75 89 LEU A O 1
ATOM 686 N N . ARG A 1 90 ? 7.438 2.584 -5.428 1.00 98.75 90 ARG A N 1
ATOM 687 C CA . ARG A 1 90 ? 6.495 2.937 -4.351 1.00 98.75 90 ARG A CA 1
ATOM 688 C C . ARG A 1 90 ? 6.224 1.765 -3.409 1.00 98.75 90 ARG A C 1
ATOM 690 O O . ARG A 1 90 ? 6.213 1.935 -2.191 1.00 98.75 90 ARG A O 1
ATOM 697 N N . ALA A 1 91 ? 6.073 0.555 -3.944 1.00 98.69 91 ALA A N 1
ATOM 698 C CA . ALA A 1 91 ? 5.860 -0.643 -3.140 1.00 98.69 91 ALA A CA 1
ATOM 699 C C . ALA A 1 91 ? 7.086 -0.979 -2.264 1.00 98.69 91 ALA A C 1
ATOM 701 O O . ALA A 1 91 ? 6.933 -1.488 -1.150 1.00 98.69 91 ALA A O 1
ATOM 702 N N . ASN A 1 92 ? 8.300 -0.676 -2.732 1.00 98.69 92 ASN A N 1
ATOM 703 C CA . ASN A 1 92 ? 9.521 -0.820 -1.941 1.00 98.69 92 ASN A CA 1
ATOM 704 C C . ASN A 1 92 ? 9.675 0.287 -0.888 1.00 98.69 92 ASN A C 1
ATOM 706 O O . ASN A 1 92 ? 10.035 -0.023 0.246 1.00 98.69 92 ASN A O 1
ATOM 710 N N . ILE A 1 93 ? 9.327 1.537 -1.208 1.00 98.81 93 ILE A N 1
ATOM 711 C CA . ILE A 1 93 ? 9.262 2.635 -0.228 1.00 98.81 93 ILE A CA 1
ATOM 712 C C . ILE A 1 93 ? 8.276 2.288 0.897 1.00 98.81 93 ILE A C 1
ATOM 714 O O . ILE A 1 93 ? 8.615 2.405 2.075 1.00 98.81 93 ILE A O 1
ATOM 718 N N . ALA A 1 94 ? 7.094 1.758 0.561 1.00 98.88 94 ALA A N 1
ATOM 719 C CA . ALA A 1 94 ? 6.134 1.272 1.551 1.00 98.88 94 ALA A CA 1
ATOM 720 C C . ALA A 1 94 ? 6.736 0.181 2.456 1.00 98.88 94 ALA A C 1
ATOM 722 O O . ALA A 1 94 ? 6.495 0.167 3.661 1.00 98.88 94 ALA A O 1
ATOM 723 N N . ALA A 1 95 ? 7.562 -0.716 1.903 1.00 98.75 95 ALA A N 1
ATOM 724 C CA . ALA A 1 95 ? 8.264 -1.728 2.689 1.00 98.75 95 ALA A CA 1
ATOM 725 C C . ALA A 1 95 ? 9.263 -1.113 3.685 1.00 98.75 95 ALA A C 1
ATOM 727 O O . ALA A 1 95 ? 9.366 -1.607 4.806 1.00 98.75 95 ALA A O 1
ATOM 728 N N . CYS A 1 96 ? 9.977 -0.049 3.301 1.00 98.81 96 CYS A N 1
ATOM 729 C CA . CYS A 1 96 ? 10.859 0.691 4.205 1.00 98.81 96 CYS A CA 1
ATOM 730 C C . CYS A 1 96 ? 10.069 1.338 5.347 1.00 98.81 96 CYS A C 1
ATOM 732 O O . CYS A 1 96 ? 10.428 1.161 6.507 1.00 98.81 96 CYS A O 1
ATOM 734 N N . TYR A 1 97 ? 8.969 2.031 5.043 1.00 98.81 97 TYR A N 1
ATOM 735 C CA . TYR A 1 97 ? 8.158 2.681 6.077 1.00 98.81 97 TYR A CA 1
ATOM 736 C C . TYR A 1 97 ? 7.488 1.686 7.026 1.00 98.81 97 TYR A C 1
ATOM 738 O O . TYR A 1 97 ? 7.424 1.949 8.221 1.00 98.81 97 TYR A O 1
ATOM 746 N N . LEU A 1 98 ? 7.098 0.498 6.551 1.00 98.69 98 LEU A N 1
ATOM 747 C CA . LEU A 1 98 ? 6.654 -0.585 7.437 1.00 98.69 98 LEU A CA 1
ATOM 748 C C . LEU A 1 98 ? 7.738 -1.043 8.416 1.00 98.69 98 LEU A C 1
ATOM 750 O O . LEU A 1 98 ? 7.418 -1.466 9.522 1.00 98.69 98 LEU A O 1
ATOM 754 N N . LYS A 1 99 ? 9.012 -1.012 8.009 1.00 98.56 99 LYS A N 1
ATOM 755 C CA . LYS A 1 99 ? 10.141 -1.349 8.888 1.00 98.56 99 LYS A CA 1
ATOM 756 C C . LYS A 1 99 ? 10.466 -0.243 9.887 1.00 98.56 99 LYS A C 1
ATOM 758 O O . LYS A 1 99 ? 11.050 -0.544 10.921 1.00 98.56 99 LYS A O 1
ATOM 763 N N . LEU A 1 100 ? 10.101 0.994 9.563 1.00 98.56 100 LEU A N 1
ATOM 764 C CA . LEU A 1 100 ? 10.217 2.161 10.436 1.00 98.56 100 LEU A CA 1
ATOM 765 C C . LEU A 1 100 ? 8.972 2.386 11.303 1.00 98.56 100 LEU A C 1
ATOM 767 O O . LEU A 1 100 ? 8.968 3.319 12.092 1.00 98.56 100 LEU A O 1
ATOM 771 N N . GLU A 1 101 ? 7.934 1.556 11.153 1.00 98.38 101 GLU A N 1
ATOM 772 C CA . GLU A 1 101 ? 6.655 1.692 11.866 1.00 98.38 101 GLU A CA 1
ATOM 773 C C . GLU A 1 101 ? 5.906 3.007 11.564 1.00 98.38 101 GLU A C 1
ATOM 775 O O . GLU A 1 101 ? 5.002 3.425 12.281 1.00 98.38 101 GLU A O 1
ATOM 780 N N . GLU A 1 102 ? 6.218 3.629 10.425 1.00 98.56 102 GLU A N 1
ATOM 781 C CA . GLU A 1 102 ? 5.553 4.828 9.912 1.00 98.56 102 GLU A CA 1
ATOM 782 C C . GLU A 1 102 ? 4.317 4.426 9.097 1.00 98.56 102 GLU A C 1
ATOM 784 O O . GLU A 1 102 ? 4.285 4.481 7.861 1.00 98.56 102 GLU A O 1
ATOM 789 N N . TRP A 1 103 ? 3.294 3.944 9.806 1.00 98.50 103 TRP A N 1
ATOM 790 C CA . TRP A 1 103 ? 2.142 3.246 9.225 1.00 98.50 103 TRP A CA 1
ATOM 791 C C . TRP A 1 103 ? 1.393 4.073 8.182 1.00 98.50 103 TRP A C 1
ATOM 793 O O . TRP A 1 103 ? 1.081 3.577 7.100 1.00 98.50 103 TRP A O 1
ATOM 803 N N . LYS A 1 104 ? 1.140 5.353 8.468 1.00 98.31 104 LYS A N 1
ATOM 804 C CA . LYS A 1 104 ? 0.388 6.229 7.563 1.00 98.31 104 LYS A CA 1
ATOM 805 C C . LYS A 1 104 ? 1.121 6.413 6.230 1.00 98.31 104 LYS A C 1
ATOM 807 O O . LYS A 1 104 ? 0.540 6.187 5.172 1.00 98.31 104 LYS A O 1
ATOM 812 N N . THR A 1 105 ? 2.417 6.707 6.277 1.00 98.44 105 THR A N 1
ATOM 813 C CA . THR A 1 105 ? 3.250 6.894 5.081 1.00 98.44 105 THR A CA 1
ATOM 814 C C . THR A 1 105 ? 3.450 5.589 4.305 1.00 98.44 105 THR A C 1
ATOM 816 O O . THR A 1 105 ? 3.482 5.595 3.070 1.00 98.44 105 THR A O 1
ATOM 819 N N . ALA A 1 106 ? 3.537 4.451 5.003 1.00 98.75 106 ALA A N 1
ATOM 820 C CA . ALA A 1 106 ? 3.556 3.132 4.376 1.00 98.75 106 ALA A CA 1
ATOM 821 C C . ALA A 1 106 ? 2.256 2.841 3.610 1.00 98.75 106 ALA A C 1
ATOM 823 O O . ALA A 1 106 ? 2.307 2.400 2.459 1.00 98.75 106 ALA A O 1
ATOM 824 N N . MET A 1 107 ? 1.104 3.115 4.230 1.00 98.38 107 MET A N 1
ATOM 825 C CA . MET A 1 107 ? -0.215 2.953 3.618 1.00 98.38 107 MET A CA 1
ATOM 826 C C . MET A 1 107 ? -0.370 3.837 2.376 1.00 98.38 107 MET A C 1
ATOM 828 O O . MET A 1 107 ? -0.840 3.358 1.342 1.00 98.38 107 MET A O 1
ATOM 832 N N . ASP A 1 108 ? 0.043 5.102 2.457 1.00 98.38 108 ASP A N 1
ATOM 833 C CA . ASP A 1 108 ? -0.083 6.054 1.351 1.00 98.38 108 ASP A CA 1
ATOM 834 C C . ASP A 1 108 ? 0.792 5.624 0.155 1.00 98.38 108 ASP A C 1
ATOM 836 O O . ASP A 1 108 ? 0.313 5.560 -0.978 1.00 98.38 108 ASP A O 1
ATOM 840 N N . ASN A 1 109 ? 2.040 5.200 0.392 1.00 98.75 109 ASN A N 1
ATOM 841 C CA . ASN A 1 109 ? 2.910 4.680 -0.673 1.00 98.75 109 ASN A CA 1
ATOM 842 C C . ASN A 1 109 ? 2.393 3.373 -1.291 1.00 98.75 109 ASN A C 1
ATOM 844 O O . ASN A 1 109 ? 2.460 3.202 -2.509 1.00 98.75 109 ASN A O 1
ATOM 848 N N . ALA A 1 110 ? 1.865 2.455 -0.476 1.00 98.69 110 ALA A N 1
ATOM 849 C CA . ALA A 1 110 ? 1.268 1.222 -0.981 1.00 98.69 110 ALA A CA 1
ATOM 850 C C . ALA A 1 110 ? 0.012 1.501 -1.824 1.00 98.69 110 ALA A C 1
ATOM 852 O O . ALA A 1 110 ? -0.186 0.849 -2.846 1.00 98.69 110 ALA A O 1
ATOM 853 N N . SER A 1 111 ? -0.792 2.498 -1.444 1.00 98.19 111 SER A N 1
ATOM 854 C CA . SER A 1 111 ? -1.967 2.928 -2.214 1.00 98.19 111 SER A CA 1
ATOM 855 C C . SER A 1 111 ? -1.567 3.503 -3.570 1.00 98.19 111 SER A C 1
ATOM 857 O O . SER A 1 111 ? -2.082 3.058 -4.586 1.00 98.19 111 SER A O 1
ATOM 859 N N . LEU A 1 112 ? -0.564 4.382 -3.610 1.00 97.44 112 LEU A N 1
ATOM 860 C CA . LEU A 1 112 ? -0.058 4.954 -4.863 1.00 97.44 112 LEU A CA 1
ATOM 861 C C . LEU A 1 112 ? 0.581 3.893 -5.784 1.00 97.44 112 LEU A C 1
ATOM 863 O O . LEU A 1 112 ? 0.566 4.029 -7.010 1.00 97.44 112 LEU A O 1
ATOM 867 N N . ALA A 1 113 ? 1.150 2.826 -5.210 1.00 98.00 113 ALA A N 1
ATOM 868 C CA . ALA A 1 113 ? 1.589 1.670 -5.986 1.00 98.00 113 ALA A CA 1
ATOM 869 C C . ALA A 1 113 ? 0.395 0.936 -6.615 1.00 98.00 113 ALA A C 1
ATOM 871 O O . ALA A 1 113 ? 0.439 0.643 -7.804 1.00 98.00 113 ALA A O 1
ATOM 872 N N . ILE A 1 114 ? -0.671 0.684 -5.847 1.00 96.19 114 ILE A N 1
ATOM 873 C CA . ILE A 1 114 ? -1.898 0.034 -6.335 1.00 96.19 114 ILE A CA 1
ATOM 874 C C . ILE A 1 114 ? -2.561 0.875 -7.426 1.00 96.19 114 ILE A C 1
ATOM 876 O O . ILE A 1 114 ? -2.811 0.336 -8.493 1.00 96.19 114 ILE A O 1
ATOM 880 N N . GLU A 1 115 ? -2.708 2.188 -7.236 1.00 93.56 115 GLU A N 1
ATOM 881 C CA . GLU A 1 115 ? -3.255 3.101 -8.253 1.00 93.56 115 GLU A CA 1
ATOM 882 C C . GLU A 1 115 ? -2.498 3.018 -9.589 1.00 93.56 115 GLU A C 1
ATOM 884 O O . GLU A 1 115 ? -3.089 3.152 -10.657 1.00 93.56 115 GLU A O 1
ATOM 889 N N . SER A 1 116 ? -1.180 2.799 -9.543 1.00 93.31 116 SER A N 1
ATOM 890 C CA . SER A 1 116 ? -0.370 2.627 -10.755 1.00 93.31 116 SER A CA 1
ATOM 891 C C . SER A 1 116 ? -0.577 1.258 -11.403 1.00 93.31 116 SER A C 1
ATOM 893 O O . SER A 1 116 ? -0.573 1.150 -12.622 1.00 93.31 116 SER A O 1
ATOM 895 N N . LEU A 1 117 ? -0.819 0.214 -10.609 1.00 93.19 117 LEU A N 1
ATOM 896 C CA . LEU A 1 117 ? -1.151 -1.120 -11.116 1.00 93.19 117 LEU A CA 1
ATOM 897 C C . LEU A 1 117 ? -2.584 -1.195 -11.651 1.00 93.19 117 LEU A C 1
ATOM 899 O O . LEU A 1 117 ? -2.827 -1.951 -12.584 1.00 93.19 117 LEU A O 1
ATOM 903 N N . ASP A 1 118 ? -3.511 -0.405 -11.108 1.00 90.44 118 ASP A N 1
ATOM 904 C CA . ASP A 1 118 ? -4.897 -0.303 -11.583 1.00 90.44 118 ASP A CA 1
ATOM 905 C C . ASP A 1 118 ? -4.943 0.181 -13.033 1.00 90.44 118 ASP A C 1
ATOM 907 O O . ASP A 1 118 ? -5.698 -0.365 -13.826 1.00 90.44 118 ASP A O 1
ATOM 911 N N . ARG A 1 119 ? -4.033 1.081 -13.425 1.00 88.50 119 ARG A N 1
ATOM 912 C CA . ARG A 1 119 ? -3.865 1.512 -14.825 1.00 88.50 119 ARG A CA 1
ATOM 913 C C . ARG A 1 119 ? -3.312 0.428 -15.764 1.00 88.50 119 ARG A C 1
ATOM 915 O O . ARG A 1 119 ? -3.291 0.633 -16.974 1.00 88.50 119 ARG A O 1
ATOM 922 N N . LEU A 1 120 ? -2.847 -0.703 -15.227 1.00 87.00 120 LEU A N 1
ATOM 923 C CA . LEU A 1 120 ? -2.272 -1.825 -15.984 1.00 87.00 120 LEU A CA 1
ATOM 924 C C . LEU A 1 120 ? -3.130 -3.099 -15.943 1.00 87.00 120 LEU A C 1
ATOM 926 O O . LEU A 1 120 ? -2.928 -3.989 -16.764 1.00 87.00 120 LEU A O 1
ATOM 930 N N . ASP A 1 121 ? -4.031 -3.223 -14.968 1.00 83.06 121 ASP A N 1
ATOM 931 C CA . ASP A 1 121 ? -4.850 -4.416 -14.726 1.00 83.06 121 ASP A CA 1
ATOM 932 C C . ASP A 1 121 ? -6.144 -4.016 -14.005 1.00 83.06 121 ASP A C 1
ATOM 934 O O . ASP A 1 121 ? -6.236 -4.122 -12.775 1.00 83.06 121 ASP A O 1
ATOM 938 N N . SER A 1 122 ? -7.120 -3.533 -14.780 1.00 70.81 122 SER A N 1
ATOM 939 C CA . SER A 1 122 ? -8.428 -3.062 -14.295 1.00 70.81 122 SER A CA 1
ATOM 940 C C . SER A 1 122 ? -9.364 -4.185 -13.841 1.00 70.81 122 SER A C 1
ATOM 942 O O . SER A 1 122 ? -10.309 -3.917 -13.105 1.00 70.81 122 SER A O 1
ATOM 944 N N . GLU A 1 123 ? -9.082 -5.449 -14.191 1.00 63.47 123 GLU A N 1
ATOM 945 C CA . GLU A 1 123 ? -9.886 -6.605 -13.751 1.00 63.47 123 GLU A CA 1
ATOM 946 C C . GLU A 1 123 ? -9.922 -6.740 -12.220 1.00 63.47 123 GLU A C 1
ATOM 948 O O . GLU A 1 123 ? -10.871 -7.277 -11.654 1.00 63.47 123 GLU A O 1
ATOM 953 N N . VAL A 1 124 ? -8.910 -6.213 -11.525 1.00 60.22 124 VAL A N 1
ATOM 954 C CA . VAL A 1 124 ? -8.873 -6.155 -10.059 1.00 60.22 124 VAL A CA 1
ATOM 955 C C . VAL A 1 124 ? -9.374 -4.788 -9.596 1.00 60.22 124 VAL A C 1
ATOM 957 O O . VAL A 1 124 ? -8.619 -3.974 -9.065 1.00 60.22 124 VAL A O 1
ATOM 960 N N . GLY A 1 125 ? -10.656 -4.516 -9.832 1.00 52.44 125 GLY A N 1
ATOM 961 C CA . GLY A 1 125 ? -11.321 -3.281 -9.422 1.00 52.44 125 GLY A CA 1
ATOM 962 C C . GLY A 1 125 ? -11.486 -3.195 -7.904 1.00 52.44 125 GLY A C 1
ATOM 963 O O . GLY A 1 125 ? -12.562 -3.467 -7.378 1.00 52.44 125 GLY A O 1
ATOM 964 N N . LEU A 1 126 ? -10.427 -2.818 -7.186 1.00 53.84 126 LEU A N 1
ATOM 965 C CA . LEU A 1 126 ? -10.522 -2.464 -5.771 1.00 53.84 126 LEU A CA 1
ATOM 966 C C . LEU A 1 126 ? -10.895 -0.987 -5.627 1.00 53.84 126 LEU A C 1
ATOM 968 O O . LEU A 1 126 ? -10.409 -0.159 -6.400 1.00 53.84 126 LEU A O 1
ATOM 972 N N . PRO A 1 127 ? -11.723 -0.612 -4.637 1.00 47.59 127 PRO A N 1
ATOM 973 C CA . PRO A 1 127 ? -12.013 0.791 -4.383 1.00 47.59 127 PRO A CA 1
ATOM 974 C C . PRO A 1 127 ? -10.712 1.519 -4.010 1.00 47.59 127 PRO A C 1
ATOM 976 O O . PRO A 1 127 ? -10.163 1.369 -2.920 1.00 47.59 127 PRO A O 1
ATOM 979 N N . SER A 1 128 ? -10.188 2.304 -4.954 1.00 43.69 128 SER A N 1
ATOM 980 C CA . SER A 1 128 ? -8.883 2.970 -4.835 1.00 43.69 128 SER A CA 1
ATOM 981 C C . SER A 1 128 ? -8.927 4.235 -3.953 1.00 43.69 128 SER A C 1
ATOM 983 O O . SER A 1 128 ? -7.899 4.845 -3.677 1.00 43.69 128 SER A O 1
ATOM 985 N N . LYS A 1 129 ? -10.101 4.638 -3.438 1.00 41.12 129 LYS A N 1
ATOM 986 C CA . LYS A 1 129 ? -10.257 5.810 -2.556 1.00 41.12 129 LYS A CA 1
ATOM 987 C C . LYS A 1 129 ? -11.299 5.582 -1.457 1.00 41.12 129 LYS A C 1
ATOM 989 O O . LYS A 1 129 ? -12.355 5.029 -1.755 1.00 41.12 129 LYS A O 1
ATOM 994 N N . PRO A 1 130 ? -11.089 6.107 -0.231 1.00 34.28 130 PRO A N 1
ATOM 995 C CA . PRO A 1 130 ? -12.219 6.413 0.633 1.00 34.28 130 PRO A CA 1
ATOM 996 C C . PRO A 1 130 ? -13.083 7.459 -0.083 1.00 34.28 130 PRO A C 1
ATOM 998 O O . PRO A 1 130 ? -12.563 8.466 -0.579 1.00 34.28 130 PRO A O 1
ATOM 1001 N N . ALA A 1 131 ? -14.389 7.204 -0.175 1.00 34.56 131 ALA A N 1
ATOM 1002 C CA . ALA A 1 131 ? -15.345 8.180 -0.677 1.00 34.56 131 ALA A CA 1
ATOM 1003 C C . ALA A 1 131 ? -15.132 9.506 0.070 1.00 34.56 131 ALA A C 1
ATOM 1005 O O . ALA A 1 131 ? -15.120 9.539 1.301 1.00 34.56 131 ALA A O 1
ATOM 1006 N N . LYS A 1 132 ? -14.925 10.599 -0.672 1.00 35.16 132 LYS A N 1
ATOM 1007 C CA . LYS A 1 132 ? -14.763 11.938 -0.085 1.00 35.16 132 LYS A CA 1
ATOM 1008 C C . LYS A 1 132 ? -16.043 12.482 0.554 1.00 35.16 132 LYS A C 1
ATOM 1010 O O . LYS A 1 132 ? -15.977 13.534 1.172 1.00 35.16 132 LYS A O 1
ATOM 1015 N N . ASP A 1 133 ? -17.144 11.745 0.489 1.00 35.91 133 ASP A N 1
ATOM 1016 C CA . ASP A 1 133 ? -18.406 12.102 1.114 1.00 35.91 133 ASP A CA 1
ATOM 1017 C C . ASP A 1 133 ? -18.878 10.926 1.965 1.00 35.91 133 ASP A C 1
ATOM 1019 O O . ASP A 1 133 ? -19.001 9.804 1.468 1.00 35.91 133 ASP A O 1
ATOM 1023 N N . GLY A 1 134 ? -19.083 11.187 3.260 1.00 35.31 134 GLY A N 1
ATOM 1024 C CA . GLY A 1 134 ? -19.405 10.229 4.323 1.00 35.31 134 GLY A CA 1
ATOM 1025 C C . GLY A 1 134 ? -20.763 9.542 4.176 1.00 35.31 134 GLY A C 1
ATOM 1026 O O . GLY A 1 134 ? -21.601 9.606 5.071 1.00 35.31 134 GLY A O 1
ATOM 1027 N N . THR A 1 135 ? -20.969 8.862 3.057 1.00 28.78 135 THR A N 1
ATOM 1028 C CA . THR A 1 135 ? -22.134 8.028 2.789 1.00 28.78 135 THR A CA 1
ATOM 1029 C C . THR A 1 135 ? -21.728 6.580 3.059 1.00 28.78 135 THR A C 1
ATOM 1031 O O . THR A 1 135 ? -20.793 6.093 2.420 1.00 28.78 135 THR A O 1
ATOM 1034 N N . PRO A 1 136 ? -22.361 5.880 4.014 1.00 34.22 136 PRO A N 1
ATOM 1035 C CA . PRO A 1 136 ? -22.038 4.487 4.276 1.00 34.22 136 PRO A CA 1
ATOM 1036 C C . PRO A 1 136 ? -22.411 3.653 3.048 1.00 34.22 136 PRO A C 1
ATOM 1038 O O . PRO A 1 136 ? -23.570 3.629 2.634 1.00 34.22 136 PRO A O 1
ATOM 1041 N N . ALA A 1 137 ? -21.418 2.981 2.464 1.00 36.12 137 ALA A N 1
ATOM 1042 C CA . ALA A 1 137 ? -21.636 1.994 1.420 1.00 36.12 137 ALA A CA 1
ATOM 1043 C C . ALA A 1 137 ? -22.389 0.807 2.033 1.00 36.12 137 ALA A C 1
ATOM 1045 O O . ALA A 1 137 ? -21.818 -0.017 2.747 1.00 36.12 137 ALA A O 1
ATOM 1046 N N . VAL A 1 138 ? -23.697 0.747 1.793 1.00 32.41 138 VAL A N 1
ATOM 1047 C CA . VAL A 1 138 ? -24.461 -0.484 1.969 1.00 32.41 138 VAL A CA 1
ATOM 1048 C C . VAL A 1 138 ? -24.090 -1.372 0.789 1.00 32.41 138 VAL A C 1
ATOM 1050 O O . VAL A 1 138 ? -24.401 -1.061 -0.358 1.00 32.41 138 VAL A O 1
ATOM 1053 N N . THR A 1 139 ? -23.351 -2.437 1.074 1.00 35.75 139 THR A N 1
ATOM 1054 C CA . THR A 1 139 ? -23.011 -3.476 0.111 1.00 35.75 139 THR A CA 1
ATOM 1055 C C . THR A 1 139 ? -24.251 -4.319 -0.164 1.00 35.75 139 THR A C 1
ATOM 1057 O O . THR A 1 139 ? -24.613 -5.194 0.621 1.00 35.75 139 THR A O 1
ATOM 1060 N N . GLU A 1 140 ? -24.909 -4.077 -1.295 1.00 28.59 140 GLU A N 1
ATOM 1061 C CA . GLU A 1 140 ? -25.722 -5.123 -1.907 1.00 28.59 140 GLU A CA 1
ATOM 1062 C C . GLU A 1 140 ? -24.778 -6.066 -2.651 1.00 28.59 140 GLU A C 1
ATOM 1064 O O . GLU A 1 140 ? -24.201 -5.735 -3.685 1.00 28.59 140 GLU A O 1
ATOM 1069 N N . ALA A 1 141 ? -24.567 -7.239 -2.057 1.00 38.03 141 ALA A N 1
ATOM 1070 C CA . ALA A 1 141 ? -23.999 -8.382 -2.743 1.00 38.03 141 ALA A CA 1
ATOM 1071 C C . ALA A 1 141 ? -25.038 -8.893 -3.752 1.00 38.03 141 ALA A C 1
ATOM 1073 O O . ALA A 1 141 ? -26.041 -9.481 -3.348 1.00 38.03 141 ALA A O 1
ATOM 1074 N N . ALA A 1 142 ? -24.808 -8.661 -5.044 1.00 34.41 142 ALA A N 1
ATOM 1075 C CA . ALA A 1 142 ? -25.569 -9.293 -6.115 1.00 34.41 142 ALA A CA 1
ATOM 1076 C C . ALA A 1 142 ? -24.698 -9.483 -7.370 1.00 34.41 142 ALA A C 1
ATOM 1078 O O . ALA A 1 142 ? -24.190 -8.516 -7.931 1.00 34.41 142 ALA A O 1
ATOM 1079 N N . ASP A 1 143 ? -24.560 -10.757 -7.744 1.00 31.03 143 ASP A N 1
ATOM 1080 C CA . ASP A 1 143 ? -24.154 -11.339 -9.029 1.00 31.03 143 ASP A CA 1
ATOM 1081 C C . ASP A 1 143 ? -22.832 -10.886 -9.675 1.00 31.03 143 ASP A C 1
ATOM 1083 O O . ASP A 1 143 ? -22.758 -10.017 -10.543 1.00 31.03 143 ASP A O 1
ATOM 1087 N N . ASP A 1 144 ? -21.788 -11.612 -9.273 1.00 45.38 144 ASP A N 1
ATOM 1088 C CA . ASP A 1 144 ? -20.560 -11.864 -10.022 1.00 45.38 144 ASP A CA 1
ATOM 1089 C C . ASP A 1 144 ? -20.831 -12.918 -11.111 1.00 45.38 144 ASP A C 1
ATOM 1091 O O . ASP A 1 144 ? -20.967 -14.100 -10.801 1.00 45.38 144 ASP A O 1
ATOM 1095 N N . ASP A 1 145 ? -20.963 -12.485 -12.365 1.00 37.50 145 ASP A N 1
ATOM 1096 C CA . ASP A 1 145 ? -20.272 -13.109 -13.500 1.00 37.50 145 ASP A CA 1
ATOM 1097 C C . ASP A 1 145 ? -20.335 -12.154 -14.707 1.00 37.50 145 ASP A C 1
ATOM 1099 O O . ASP A 1 145 ? -21.403 -11.707 -15.129 1.00 37.50 145 ASP A O 1
ATOM 1103 N N . ASN A 1 146 ? -19.172 -11.850 -15.280 1.00 38.53 146 ASN A N 1
ATOM 1104 C CA . ASN A 1 146 ? -18.998 -11.147 -16.554 1.00 38.53 146 ASN A CA 1
ATOM 1105 C C . ASN A 1 146 ? -19.284 -9.629 -16.607 1.00 38.53 146 ASN A C 1
ATOM 1107 O O . ASN A 1 146 ? -19.964 -9.124 -17.508 1.00 38.53 146 ASN A O 1
ATOM 1111 N N . ARG A 1 147 ? -18.663 -8.852 -15.714 1.00 43.19 147 ARG A N 1
ATOM 1112 C CA . ARG A 1 147 ? -18.495 -7.409 -15.937 1.00 43.19 147 ARG A CA 1
ATOM 1113 C C . ARG A 1 147 ? -17.304 -7.179 -16.879 1.00 43.19 147 ARG A C 1
ATOM 1115 O O . ARG A 1 147 ? -16.196 -6.916 -16.426 1.00 43.19 147 ARG A O 1
ATOM 1122 N N . VAL A 1 148 ? -17.532 -7.297 -18.191 1.00 42.62 148 VAL A N 1
ATOM 1123 C CA . VAL A 1 148 ? -16.556 -6.869 -19.210 1.00 42.62 148 VAL A CA 1
ATOM 1124 C C . VAL A 1 148 ? -16.376 -5.365 -19.054 1.00 42.62 148 VAL A C 1
ATOM 1126 O O . VAL A 1 148 ? -17.254 -4.582 -19.411 1.00 42.62 148 VAL A O 1
ATOM 1129 N N . GLN A 1 149 ? -15.270 -4.958 -18.441 1.00 51.03 149 GLN A N 1
ATOM 1130 C CA . GLN A 1 149 ? -14.909 -3.554 -18.364 1.00 51.03 149 GLN A CA 1
ATOM 1131 C C . GLN A 1 149 ? -14.318 -3.175 -19.722 1.00 51.03 149 GLN A C 1
ATOM 1133 O O . GLN A 1 149 ? -13.332 -3.772 -20.153 1.00 51.03 149 GLN A O 1
ATOM 1138 N N . GLU A 1 150 ? -14.965 -2.246 -20.427 1.00 54.66 150 GLU A N 1
ATOM 1139 C CA . GLU A 1 150 ? -14.430 -1.707 -21.675 1.00 54.66 150 GLU A CA 1
ATOM 1140 C C . GLU A 1 150 ? -13.040 -1.130 -21.393 1.00 54.66 150 GLU A C 1
ATOM 1142 O O . GLU A 1 150 ? -12.879 -0.246 -20.552 1.00 54.66 150 GLU A O 1
ATOM 1147 N N . VAL A 1 151 ? -12.032 -1.693 -22.056 1.00 60.16 151 VAL A N 1
ATOM 1148 C CA . VAL A 1 151 ? -10.669 -1.173 -22.023 1.00 60.16 151 VAL A CA 1
ATOM 1149 C C . VAL A 1 151 ? -10.655 0.012 -22.974 1.00 60.16 151 VAL A C 1
ATOM 1151 O O . VAL A 1 151 ? -10.851 -0.164 -24.178 1.00 60.16 151 VAL A O 1
ATOM 1154 N N . ASP A 1 152 ? -10.473 1.214 -22.438 1.00 74.38 152 ASP A N 1
ATOM 1155 C CA . ASP A 1 152 ? -10.295 2.392 -23.276 1.00 74.38 152 ASP A CA 1
ATOM 1156 C C . ASP A 1 152 ? -8.969 2.319 -24.063 1.00 74.38 152 ASP A C 1
ATOM 1158 O O . ASP A 1 152 ? -8.072 1.515 -23.780 1.00 74.38 152 ASP A O 1
ATOM 1162 N N . GLU A 1 153 ? -8.852 3.141 -25.109 1.00 77.44 153 GLU A N 1
ATOM 1163 C CA . GLU A 1 153 ? -7.666 3.162 -25.978 1.00 77.44 153 GLU A CA 1
ATOM 1164 C C . GLU A 1 153 ? -6.375 3.458 -25.191 1.00 77.44 153 GLU A C 1
ATOM 1166 O O . GLU A 1 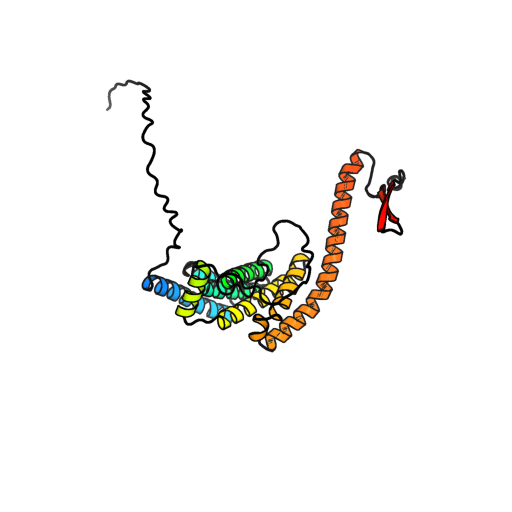153 ? -5.296 2.976 -25.543 1.00 77.44 153 GLU A O 1
ATOM 1171 N N . GLU A 1 154 ? -6.486 4.208 -24.093 1.00 74.81 154 GLU A N 1
ATOM 1172 C CA . GLU A 1 154 ? -5.368 4.577 -23.230 1.00 74.81 154 GLU A CA 1
ATOM 1173 C C . GLU A 1 154 ? -4.855 3.375 -22.427 1.00 74.81 154 GLU A C 1
ATOM 1175 O O . GLU A 1 154 ? -3.657 3.076 -22.435 1.00 74.81 154 GLU A O 1
ATOM 1180 N N . GLN A 1 155 ? -5.747 2.638 -21.771 1.00 72.25 155 GLN A N 1
ATOM 1181 C CA . GLN A 1 155 ? -5.411 1.438 -21.020 1.00 72.25 155 GLN A CA 1
ATOM 1182 C C . GLN A 1 155 ? -4.875 0.344 -21.951 1.00 72.25 155 GLN A C 1
ATOM 1184 O O . GLN A 1 155 ? -3.903 -0.330 -21.603 1.00 72.25 155 GLN A O 1
ATOM 1189 N N . ALA A 1 156 ? -5.431 0.201 -23.159 1.00 78.62 156 ALA A N 1
ATOM 1190 C CA . ALA A 1 156 ? -4.895 -0.715 -24.165 1.00 78.62 156 ALA A CA 1
ATOM 1191 C C . ALA A 1 156 ? -3.442 -0.361 -24.533 1.00 78.62 156 ALA A C 1
ATOM 1193 O O . ALA A 1 156 ? -2.580 -1.243 -24.559 1.00 78.62 156 ALA A O 1
ATOM 1194 N N . ALA A 1 157 ? -3.136 0.927 -24.727 1.00 78.88 157 ALA A N 1
ATOM 1195 C CA . ALA A 1 157 ? -1.774 1.391 -24.993 1.00 78.88 157 ALA A CA 1
ATOM 1196 C C . ALA A 1 157 ? -0.821 1.161 -23.801 1.00 78.88 157 ALA A C 1
ATOM 1198 O O . ALA A 1 157 ? 0.352 0.817 -23.992 1.00 78.88 157 ALA A O 1
ATOM 1199 N N . ARG A 1 158 ? -1.311 1.309 -22.561 1.00 80.94 158 ARG A N 1
ATOM 1200 C CA . ARG A 1 158 ? -0.550 0.999 -21.335 1.00 80.94 158 ARG A CA 1
ATOM 1201 C C . ARG A 1 158 ? -0.230 -0.500 -21.233 1.00 80.94 158 ARG A C 1
ATOM 1203 O O . ARG A 1 158 ? 0.915 -0.854 -20.941 1.00 80.94 158 ARG A O 1
ATOM 1210 N N . ILE A 1 159 ? -1.193 -1.373 -21.539 1.00 77.62 159 ILE A N 1
ATOM 1211 C CA . ILE A 1 159 ? -1.008 -2.836 -21.569 1.00 77.62 159 ILE A CA 1
ATOM 1212 C C . ILE A 1 159 ? -0.019 -3.235 -22.672 1.00 77.62 159 ILE A C 1
ATOM 1214 O O . ILE A 1 159 ? 0.929 -3.971 -22.402 1.00 77.62 159 ILE A O 1
ATOM 1218 N N . GLU A 1 160 ? -0.157 -2.695 -23.885 1.00 80.94 160 GLU A N 1
ATOM 1219 C CA . GLU A 1 160 ? 0.768 -2.980 -24.991 1.00 80.94 160 GLU A CA 1
ATOM 1220 C C . GLU A 1 160 ? 2.213 -2.576 -24.636 1.00 80.94 160 GLU A C 1
ATOM 1222 O O . GLU A 1 160 ? 3.175 -3.285 -24.945 1.00 80.94 160 GLU A O 1
ATOM 1227 N N . ARG A 1 161 ? 2.396 -1.448 -23.937 1.00 80.06 161 ARG A N 1
ATOM 1228 C CA . ARG A 1 161 ? 3.716 -1.019 -23.450 1.00 80.06 161 ARG A CA 1
ATOM 1229 C C . ARG A 1 161 ? 4.292 -1.988 -22.421 1.00 80.06 161 ARG A C 1
ATOM 1231 O O . ARG A 1 161 ? 5.484 -2.300 -22.480 1.00 80.06 161 ARG A O 1
ATOM 1238 N N . LEU A 1 162 ? 3.469 -2.463 -21.488 1.00 82.31 162 LEU A N 1
ATOM 1239 C CA . LEU A 1 162 ? 3.881 -3.461 -20.506 1.00 82.31 162 LEU A CA 1
ATOM 1240 C C . LEU A 1 162 ? 4.372 -4.737 -21.207 1.00 82.31 162 LEU A C 1
ATOM 1242 O O . LEU A 1 162 ? 5.461 -5.223 -20.894 1.00 82.31 162 LEU A O 1
ATOM 1246 N N . GLU A 1 163 ? 3.636 -5.220 -22.205 1.00 83.31 163 GLU A N 1
ATOM 1247 C CA . GLU A 1 163 ? 4.023 -6.398 -22.987 1.00 83.31 163 GLU A CA 1
ATOM 1248 C C . GLU A 1 163 ? 5.329 -6.175 -23.761 1.00 83.31 163 GLU A C 1
ATOM 1250 O O . GLU A 1 163 ? 6.222 -7.024 -23.723 1.00 83.31 163 GLU A O 1
ATOM 1255 N N . LYS A 1 164 ? 5.506 -4.998 -24.382 1.00 80.44 164 LYS A N 1
ATOM 1256 C CA . LYS A 1 164 ? 6.764 -4.607 -25.050 1.00 80.44 164 LYS A CA 1
ATOM 1257 C C . LYS A 1 164 ? 7.961 -4.574 -24.097 1.00 80.44 164 LYS A C 1
ATOM 1259 O O . LYS A 1 164 ? 9.082 -4.839 -24.526 1.00 80.44 164 LYS A O 1
ATOM 1264 N N . SER A 1 165 ? 7.743 -4.300 -22.809 1.00 76.62 165 SER A N 1
ATOM 1265 C CA . SER A 1 165 ? 8.789 -4.375 -21.777 1.00 76.62 165 SER A CA 1
ATOM 1266 C C . SER A 1 165 ? 9.154 -5.813 -21.361 1.00 76.62 165 SER A C 1
ATOM 1268 O O . SER A 1 165 ? 10.057 -6.011 -20.549 1.00 76.62 165 SER A O 1
ATOM 1270 N N . GLY A 1 166 ? 8.469 -6.826 -21.909 1.00 81.00 166 GLY A N 1
ATOM 1271 C CA . GLY A 1 166 ? 8.649 -8.239 -21.567 1.00 81.00 166 GLY A CA 1
ATOM 1272 C C . GLY A 1 166 ? 7.959 -8.650 -20.264 1.00 81.00 166 GLY A C 1
ATOM 1273 O O . GLY A 1 166 ? 8.224 -9.736 -19.743 1.00 81.00 166 GLY A O 1
ATOM 1274 N N . ARG A 1 167 ? 7.092 -7.790 -19.718 1.00 85.38 167 ARG A N 1
ATOM 1275 C CA . ARG A 1 167 ? 6.349 -8.032 -18.479 1.00 85.38 167 ARG A CA 1
ATOM 1276 C C . ARG A 1 167 ? 4.940 -8.505 -18.807 1.00 85.38 167 ARG A C 1
ATOM 1278 O O . ARG A 1 167 ? 4.312 -8.028 -19.743 1.00 85.38 167 ARG A O 1
ATOM 1285 N N . GLY A 1 168 ? 4.442 -9.442 -18.009 1.00 87.12 168 GLY A N 1
ATOM 1286 C CA . GLY A 1 168 ? 3.088 -9.969 -18.149 1.00 87.12 168 GLY A CA 1
ATOM 1287 C C . GLY A 1 168 ? 2.190 -9.577 -16.984 1.00 87.12 168 GLY A C 1
ATOM 1288 O O . GLY A 1 168 ? 2.659 -9.237 -15.895 1.00 87.12 168 GLY A O 1
ATOM 1289 N N . LEU A 1 169 ? 0.886 -9.745 -17.183 1.00 87.31 169 LEU A N 1
ATOM 1290 C CA . LEU A 1 169 ? -0.148 -9.491 -16.179 1.00 87.31 169 LEU A CA 1
ATOM 1291 C C . LEU A 1 169 ? 0.088 -10.250 -14.861 1.00 87.31 169 LEU A C 1
ATOM 1293 O O . LEU A 1 169 ? -0.140 -9.733 -13.771 1.00 87.31 169 LEU A O 1
ATOM 1297 N N . ALA A 1 170 ? 0.650 -11.459 -14.935 1.00 89.62 170 ALA A N 1
ATOM 1298 C CA . ALA A 1 170 ? 1.035 -12.222 -13.750 1.00 89.62 170 ALA A CA 1
ATOM 1299 C C . ALA A 1 170 ? 2.084 -11.500 -12.879 1.00 89.62 170 ALA A C 1
ATOM 1301 O O . ALA A 1 170 ? 2.082 -11.655 -11.659 1.00 89.62 170 ALA A O 1
ATOM 1302 N N . GLU A 1 171 ? 2.993 -10.717 -13.469 1.00 92.38 171 GLU A N 1
ATOM 1303 C CA . GLU A 1 171 ? 3.976 -9.935 -12.711 1.00 92.38 171 GLU A CA 1
ATOM 1304 C C . GLU A 1 171 ? 3.323 -8.723 -12.033 1.00 92.38 171 GLU A C 1
ATOM 1306 O O . GLU A 1 171 ? 3.564 -8.491 -10.846 1.00 92.38 171 GLU A O 1
ATOM 1311 N N . VAL A 1 172 ? 2.424 -8.031 -12.745 1.00 93.75 172 VAL A N 1
ATOM 1312 C CA . VAL A 1 172 ? 1.581 -6.949 -12.201 1.00 93.75 172 VAL A CA 1
ATOM 1313 C C . VAL A 1 172 ? 0.806 -7.449 -10.986 1.00 93.75 172 VAL A C 1
ATOM 1315 O O . VAL A 1 172 ? 0.891 -6.861 -9.908 1.00 93.75 172 VAL A O 1
ATOM 1318 N N . ARG A 1 173 ? 0.139 -8.601 -11.109 1.00 94.19 173 ARG A N 1
ATOM 1319 C CA . ARG A 1 173 ? -0.644 -9.210 -10.024 1.00 94.19 173 ARG A CA 1
ATOM 1320 C C . ARG A 1 173 ? 0.219 -9.601 -8.828 1.00 94.19 173 ARG A C 1
ATOM 1322 O O . ARG A 1 173 ? -0.152 -9.313 -7.694 1.00 94.19 173 ARG A O 1
ATOM 1329 N N . ARG A 1 174 ? 1.412 -10.174 -9.034 1.00 96.00 174 ARG A N 1
ATOM 1330 C CA . ARG A 1 174 ? 2.353 -10.459 -7.927 1.00 96.00 174 ARG A CA 1
ATOM 1331 C C . ARG A 1 174 ? 2.814 -9.189 -7.216 1.00 96.00 174 ARG A C 1
ATOM 1333 O O . ARG A 1 174 ? 2.993 -9.198 -5.997 1.00 96.00 174 ARG A O 1
ATOM 1340 N N . LEU A 1 175 ? 3.037 -8.103 -7.953 1.00 97.12 175 LEU A N 1
ATOM 1341 C CA . LEU A 1 175 ? 3.383 -6.817 -7.355 1.00 97.12 175 LEU A CA 1
ATOM 1342 C C . LEU A 1 175 ? 2.193 -6.222 -6.590 1.00 97.12 175 LEU A C 1
ATOM 1344 O O . LEU A 1 175 ? 2.383 -5.738 -5.472 1.00 97.12 175 LEU A O 1
ATOM 1348 N N . ARG A 1 176 ? 0.973 -6.355 -7.125 1.00 97.25 176 ARG A N 1
ATOM 1349 C CA . ARG A 1 176 ? -0.275 -5.959 -6.459 1.00 97.25 176 ARG A CA 1
ATOM 1350 C C . ARG A 1 176 ? -0.481 -6.719 -5.153 1.00 97.25 176 ARG A C 1
ATOM 1352 O O . ARG A 1 176 ? -0.748 -6.082 -4.140 1.00 97.25 176 ARG A O 1
ATOM 1359 N N . VAL A 1 177 ? -0.239 -8.034 -5.132 1.00 97.81 177 VAL A N 1
ATOM 1360 C CA . VAL A 1 177 ? -0.260 -8.844 -3.899 1.00 97.81 177 VAL A CA 1
ATOM 1361 C C . VAL A 1 177 ? 0.658 -8.241 -2.834 1.00 97.81 177 VAL A C 1
ATOM 1363 O O . VAL A 1 177 ? 0.240 -8.011 -1.700 1.00 97.81 177 VAL A O 1
ATOM 1366 N N . LYS A 1 178 ? 1.904 -7.912 -3.200 1.00 98.06 178 LYS A N 1
ATOM 1367 C CA . LYS A 1 178 ? 2.858 -7.300 -2.265 1.00 98.06 178 LYS A CA 1
ATOM 1368 C C . LYS A 1 178 ? 2.397 -5.923 -1.787 1.00 98.06 178 LYS A C 1
ATOM 1370 O O . LYS A 1 178 ? 2.609 -5.594 -0.624 1.00 98.06 178 LYS A O 1
ATOM 1375 N N . ALA A 1 179 ? 1.827 -5.097 -2.661 1.00 98.44 179 ALA A N 1
ATOM 1376 C CA . ALA A 1 179 ? 1.342 -3.770 -2.291 1.00 98.44 179 ALA A CA 1
ATOM 1377 C C . ALA A 1 179 ? 0.137 -3.854 -1.336 1.00 98.44 179 ALA A C 1
ATOM 1379 O O . ALA A 1 179 ? 0.152 -3.201 -0.294 1.00 98.44 179 ALA A O 1
ATOM 1380 N N . LEU A 1 180 ? -0.834 -4.727 -1.622 1.00 98.38 180 LEU A N 1
ATOM 1381 C CA . LEU A 1 180 ? -2.005 -4.960 -0.770 1.00 98.38 180 LEU A CA 1
ATOM 1382 C C . LEU A 1 180 ? -1.624 -5.516 0.599 1.00 98.38 180 LEU A C 1
ATOM 1384 O O . LEU A 1 180 ? -2.066 -4.977 1.604 1.00 98.38 180 LEU A O 1
ATOM 1388 N N . LEU A 1 181 ? -0.736 -6.514 0.671 1.00 98.62 181 LEU A N 1
ATOM 1389 C CA . LEU A 1 181 ? -0.246 -7.035 1.956 1.00 98.62 181 LEU A CA 1
ATOM 1390 C C . LEU A 1 181 ? 0.390 -5.939 2.820 1.00 98.62 181 LEU A C 1
ATOM 1392 O O . LEU A 1 181 ? 0.207 -5.904 4.038 1.00 98.62 181 LEU A O 1
ATOM 1396 N N . ARG A 1 182 ? 1.145 -5.027 2.196 1.00 98.62 182 ARG A N 1
ATOM 1397 C CA . ARG A 1 182 ? 1.773 -3.907 2.903 1.00 98.62 182 ARG A CA 1
ATOM 1398 C C . ARG A 1 182 ? 0.743 -2.881 3.367 1.00 98.62 182 ARG A C 1
ATOM 1400 O O . ARG A 1 182 ? 0.840 -2.424 4.505 1.00 98.62 182 ARG A O 1
ATOM 1407 N N . ARG A 1 183 ? -0.236 -2.547 2.519 1.00 98.56 183 ARG A N 1
ATOM 1408 C CA . ARG A 1 183 ? -1.325 -1.620 2.854 1.00 98.56 183 ARG A CA 1
ATOM 1409 C C . ARG A 1 183 ? -2.202 -2.173 3.975 1.00 98.5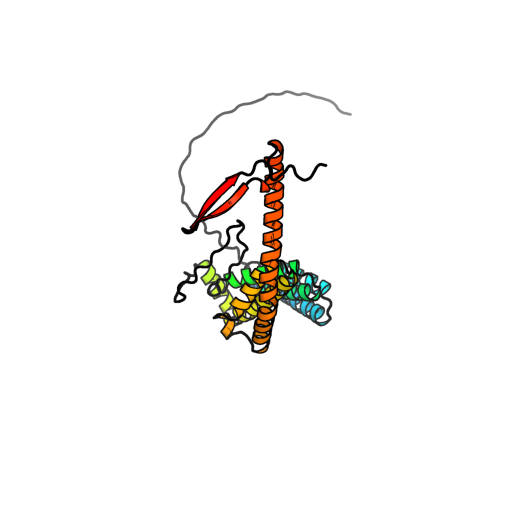6 183 ARG A C 1
ATOM 1411 O O . ARG A 1 183 ? -2.407 -1.469 4.958 1.00 98.56 183 ARG A O 1
ATOM 1418 N N . ALA A 1 184 ? -2.602 -3.441 3.883 1.00 98.50 184 ALA A N 1
ATOM 1419 C CA . ALA A 1 184 ? -3.388 -4.138 4.895 1.00 98.50 184 ALA A CA 1
ATOM 1420 C C . ALA A 1 184 ? -2.684 -4.137 6.254 1.00 98.50 184 ALA A C 1
ATOM 1422 O O . ALA A 1 184 ? -3.288 -3.805 7.271 1.00 98.50 184 ALA A O 1
ATOM 1423 N N . ARG A 1 185 ? -1.378 -4.438 6.273 1.00 98.50 185 ARG A N 1
ATOM 1424 C CA . ARG A 1 185 ? -0.577 -4.390 7.500 1.00 98.50 185 ARG A CA 1
ATOM 1425 C C . ARG A 1 185 ? -0.519 -2.983 8.091 1.00 98.50 185 ARG A C 1
ATOM 1427 O O . ARG A 1 185 ? -0.746 -2.829 9.283 1.00 98.50 185 ARG A O 1
ATOM 1434 N N . ALA A 1 186 ? -0.221 -1.974 7.275 1.00 98.62 186 ALA A N 1
ATOM 1435 C CA . ALA A 1 186 ? -0.156 -0.588 7.733 1.00 98.62 186 ALA A CA 1
ATOM 1436 C C . ALA A 1 186 ? -1.500 -0.111 8.308 1.00 98.62 186 ALA A C 1
ATOM 1438 O O . ALA A 1 186 ? -1.539 0.478 9.385 1.00 98.62 186 ALA A O 1
ATOM 1439 N N . ARG A 1 187 ? -2.601 -0.419 7.616 1.00 98.31 187 ARG A N 1
ATOM 1440 C CA . ARG A 1 187 ? -3.971 -0.124 8.045 1.00 98.31 187 ARG A CA 1
ATOM 1441 C C . ARG A 1 187 ? -4.336 -0.821 9.357 1.00 98.31 187 ARG A C 1
ATOM 1443 O O . ARG A 1 187 ? -4.816 -0.168 10.278 1.00 98.31 187 ARG A O 1
ATOM 1450 N N . ALA A 1 188 ? -4.033 -2.113 9.482 1.00 98.12 188 ALA A N 1
ATOM 1451 C CA . ALA A 1 188 ? -4.253 -2.857 10.721 1.00 98.12 188 ALA A CA 1
ATOM 1452 C C . ALA A 1 188 ? -3.487 -2.236 11.903 1.00 98.12 188 ALA A C 1
ATOM 1454 O O . ALA A 1 188 ? -4.031 -2.124 12.996 1.00 98.12 188 ALA A O 1
ATOM 1455 N N . SER A 1 189 ? -2.259 -1.756 11.675 1.00 98.19 189 SER A N 1
ATOM 1456 C CA . SER A 1 189 ? -1.454 -1.085 12.703 1.00 98.19 189 SER A CA 1
ATOM 1457 C C . SER A 1 189 ? -1.965 0.304 13.108 1.00 98.19 189 SER A C 1
ATOM 1459 O O . SER A 1 189 ? -1.658 0.750 14.211 1.00 98.19 189 SER A O 1
ATOM 1461 N N . LEU A 1 190 ? -2.741 0.993 12.264 1.00 96.94 190 LEU A N 1
ATOM 1462 C CA . LEU A 1 190 ? -3.371 2.272 12.624 1.00 96.94 190 LEU A CA 1
ATOM 1463 C C . LEU A 1 190 ? -4.561 2.096 13.581 1.00 96.94 190 LEU A C 1
ATOM 1465 O O . LEU A 1 190 ? -4.866 3.022 14.331 1.00 96.94 190 LEU A O 1
ATOM 1469 N N . ALA A 1 191 ? -5.207 0.924 13.564 1.00 93.38 191 ALA A N 1
ATOM 1470 C CA . ALA A 1 191 ? -6.250 0.494 14.501 1.00 93.38 191 ALA A CA 1
ATOM 1471 C C . ALA A 1 191 ? -7.484 1.417 14.641 1.00 93.38 191 ALA A C 1
ATOM 1473 O O . ALA A 1 191 ? -8.248 1.283 15.596 1.00 93.38 191 ALA A O 1
ATOM 1474 N N . LYS A 1 192 ? -7.717 2.334 13.693 1.00 95.31 192 LYS A N 1
ATOM 1475 C CA . LYS A 1 192 ? -8.969 3.106 13.597 1.00 95.31 192 LYS A CA 1
ATOM 1476 C C . LYS A 1 192 ? -10.007 2.321 12.814 1.00 95.31 192 LYS A C 1
ATOM 1478 O O . LYS A 1 192 ? -9.644 1.516 11.960 1.00 95.31 192 LYS A O 1
ATOM 1483 N N . TRP A 1 193 ? -11.289 2.596 13.030 1.00 96.62 193 TRP A N 1
ATOM 1484 C CA . TRP A 1 193 ? -12.386 1.901 12.359 1.00 96.62 193 TRP A CA 1
ATOM 1485 C C . TRP A 1 193 ? -12.230 1.901 10.831 1.00 96.62 193 TRP A C 1
ATOM 1487 O O . TRP A 1 193 ? -12.245 0.834 10.217 1.00 96.62 193 TRP A O 1
ATOM 1497 N N . ALA A 1 194 ? -12.016 3.070 10.219 1.00 96.00 194 ALA A N 1
ATOM 1498 C CA . ALA A 1 194 ? -11.852 3.179 8.767 1.00 96.00 194 ALA A CA 1
ATOM 1499 C C . ALA A 1 194 ? -10.613 2.424 8.249 1.00 96.00 194 ALA A C 1
ATOM 1501 O O . ALA A 1 194 ? -10.660 1.804 7.186 1.00 96.00 194 ALA A O 1
ATOM 1502 N N . ASP A 1 195 ? -9.517 2.443 9.009 1.00 97.69 195 ASP A N 1
ATOM 1503 C CA . ASP A 1 195 ? -8.289 1.742 8.639 1.00 97.69 195 ASP A CA 1
ATOM 1504 C C . ASP A 1 195 ? -8.476 0.219 8.763 1.00 97.69 195 ASP A C 1
ATOM 1506 O O . ASP A 1 195 ? -8.161 -0.515 7.833 1.00 97.69 195 ASP A O 1
ATOM 1510 N N . LEU A 1 196 ? -9.074 -0.270 9.853 1.00 98.12 196 LEU A N 1
ATOM 1511 C CA . LEU A 1 196 ? -9.377 -1.691 10.061 1.00 98.12 196 LEU A CA 1
ATOM 1512 C C . LEU A 1 196 ? -10.345 -2.240 9.006 1.00 98.12 196 LEU A C 1
ATOM 1514 O O . LEU A 1 196 ? -10.138 -3.350 8.518 1.00 98.12 196 LEU A O 1
ATOM 1518 N N . ALA A 1 197 ? -11.355 -1.458 8.613 1.00 97.69 197 ALA A N 1
ATOM 1519 C CA . ALA A 1 197 ? -12.253 -1.816 7.516 1.00 97.69 197 ALA A CA 1
ATOM 1520 C C . ALA A 1 197 ? -11.469 -1.958 6.201 1.00 97.69 197 ALA A C 1
ATOM 1522 O O . ALA A 1 197 ? -11.535 -2.994 5.545 1.00 97.69 197 ALA A O 1
ATOM 1523 N N . GLY A 1 198 ? -10.622 -0.976 5.876 1.00 97.56 198 GLY A N 1
ATOM 1524 C CA . GLY A 1 198 ? -9.759 -1.052 4.697 1.00 97.56 198 GLY A CA 1
ATOM 1525 C C . GLY A 1 198 ? -8.735 -2.197 4.751 1.00 97.56 198 GLY A C 1
ATOM 1526 O O . GLY A 1 198 ? -8.354 -2.731 3.711 1.00 97.56 198 GLY A O 1
ATOM 1527 N N . ALA A 1 199 ? -8.263 -2.592 5.939 1.00 98.38 199 ALA A N 1
ATOM 1528 C CA . ALA A 1 199 ? -7.388 -3.754 6.095 1.00 98.38 199 ALA A CA 1
ATOM 1529 C C . ALA A 1 199 ? -8.134 -5.062 5.800 1.00 98.38 199 ALA A C 1
ATOM 1531 O O . ALA A 1 199 ? -7.582 -5.942 5.138 1.00 98.38 199 ALA A O 1
ATOM 1532 N N . GLU A 1 200 ? -9.382 -5.192 6.264 1.00 98.25 200 GLU A N 1
ATOM 1533 C CA . GLU A 1 200 ? -10.231 -6.340 5.935 1.00 98.25 200 GLU A CA 1
ATOM 1534 C C . GLU A 1 200 ? -10.501 -6.422 4.427 1.00 98.25 200 GLU A C 1
ATOM 1536 O O . GLU A 1 200 ? -10.381 -7.507 3.850 1.00 98.25 200 GLU A O 1
ATOM 1541 N N . GLU A 1 201 ? -10.810 -5.295 3.783 1.00 97.69 201 GLU A N 1
ATOM 1542 C CA . GLU A 1 201 ? -11.002 -5.213 2.330 1.00 97.69 201 GLU A CA 1
ATOM 1543 C C . GLU A 1 201 ? -9.754 -5.684 1.574 1.00 97.69 201 GLU A C 1
ATOM 1545 O O . GLU A 1 201 ? -9.848 -6.558 0.711 1.00 97.69 201 GLU A O 1
ATOM 1550 N N . ASP A 1 202 ? -8.571 -5.175 1.940 1.00 98.31 202 ASP A N 1
ATOM 1551 C CA . ASP A 1 202 ? -7.305 -5.555 1.302 1.00 98.31 202 ASP A CA 1
ATOM 1552 C C . ASP A 1 202 ? -7.010 -7.054 1.452 1.00 98.31 202 ASP A C 1
ATOM 1554 O O . ASP A 1 202 ? -6.600 -7.713 0.494 1.00 98.31 202 ASP A O 1
ATOM 1558 N N . TYR A 1 203 ? -7.218 -7.619 2.645 1.00 98.50 203 TYR A N 1
ATOM 1559 C CA . TYR A 1 203 ? -7.016 -9.049 2.864 1.00 98.50 203 TYR A CA 1
ATOM 1560 C C . TYR A 1 203 ? -8.043 -9.909 2.125 1.00 98.50 203 TYR A C 1
ATOM 1562 O O . TYR A 1 203 ? -7.690 -10.958 1.587 1.00 98.50 203 TYR A O 1
ATOM 1570 N N . THR A 1 204 ? -9.300 -9.475 2.069 1.00 97.44 204 THR A N 1
ATOM 1571 C CA . THR A 1 204 ? -10.361 -10.191 1.350 1.00 97.44 204 THR A CA 1
ATOM 1572 C C . THR A 1 204 ? -10.077 -10.210 -0.149 1.00 97.44 204 THR A C 1
ATOM 1574 O O . THR A 1 204 ? -10.162 -11.265 -0.775 1.00 97.44 204 THR A O 1
ATOM 1577 N N . ALA A 1 205 ? -9.629 -9.083 -0.706 1.00 96.19 205 ALA A N 1
ATOM 1578 C CA . ALA A 1 205 ? -9.229 -8.969 -2.104 1.00 96.19 205 ALA A CA 1
ATOM 1579 C C . ALA A 1 205 ? -8.127 -9.960 -2.499 1.00 96.19 205 ALA A C 1
ATOM 1581 O O . ALA A 1 205 ? -8.162 -10.539 -3.581 1.00 96.19 205 ALA A O 1
ATOM 1582 N N . LEU A 1 206 ? -7.155 -10.192 -1.610 1.00 97.62 206 LEU A N 1
ATOM 1583 C CA . LEU A 1 206 ? -6.066 -11.142 -1.850 1.00 97.62 206 LEU A CA 1
ATOM 1584 C C . LEU A 1 206 ? -6.551 -12.594 -1.970 1.00 97.62 206 LEU A C 1
ATOM 1586 O O . LEU A 1 206 ? -5.878 -13.402 -2.608 1.00 97.62 206 LEU A O 1
ATOM 1590 N N . LEU A 1 207 ? -7.692 -12.935 -1.365 1.00 96.94 207 LEU A N 1
ATOM 1591 C CA . LEU A 1 207 ? -8.290 -14.271 -1.439 1.00 96.94 207 LEU A CA 1
ATOM 1592 C C . LEU A 1 207 ? -9.262 -14.439 -2.615 1.00 96.94 207 LEU A C 1
ATOM 1594 O O . LEU A 1 207 ? -9.690 -15.567 -2.865 1.00 96.94 207 LEU A O 1
ATOM 1598 N N . ALA A 1 208 ? -9.581 -13.364 -3.339 1.00 94.12 208 ALA A N 1
ATOM 1599 C CA . ALA A 1 208 ? -10.429 -13.386 -4.525 1.00 94.12 208 ALA A CA 1
ATOM 1600 C C . ALA A 1 208 ? -9.606 -13.547 -5.815 1.00 94.12 208 ALA A C 1
ATOM 1602 O O . ALA A 1 208 ? -8.431 -13.167 -5.889 1.00 94.12 208 ALA A O 1
ATOM 1603 N N . ALA A 1 209 ? -10.221 -14.118 -6.853 1.00 89.38 209 ALA A N 1
ATOM 1604 C CA . ALA A 1 209 ? -9.633 -14.127 -8.188 1.00 89.38 209 ALA A CA 1
ATOM 1605 C C . ALA A 1 209 ? -9.545 -12.688 -8.740 1.00 89.38 209 ALA A C 1
ATOM 1607 O O . ALA A 1 209 ? -10.375 -11.851 -8.384 1.00 89.38 209 ALA A O 1
ATOM 1608 N N . PRO A 1 210 ? -8.544 -12.368 -9.579 1.00 90.81 210 PRO A N 1
ATOM 1609 C CA . PRO A 1 210 ? -7.433 -13.215 -10.029 1.00 90.81 210 PRO A CA 1
ATOM 1610 C C . PRO A 1 210 ? -6.207 -13.210 -9.088 1.00 90.81 210 PRO A C 1
ATOM 1612 O O . PRO A 1 210 ? -5.180 -13.818 -9.395 1.00 90.81 210 PRO A O 1
ATOM 1615 N N . LEU A 1 211 ? -6.249 -12.504 -7.951 1.00 94.38 211 LEU A N 1
ATOM 1616 C CA . LEU A 1 211 ? -5.099 -12.405 -7.038 1.00 94.38 211 LEU A CA 1
ATOM 1617 C C . LEU A 1 211 ? -4.817 -13.716 -6.301 1.00 94.38 211 LEU A C 1
ATOM 1619 O O . LEU A 1 211 ? -3.652 -14.063 -6.091 1.00 94.38 211 LEU A O 1
ATOM 1623 N N . ALA A 1 212 ? -5.866 -14.468 -5.970 1.00 94.69 212 ALA A N 1
ATOM 1624 C CA . ALA A 1 212 ? -5.769 -15.766 -5.317 1.00 94.69 212 ALA A CA 1
ATOM 1625 C C . ALA A 1 212 ? -4.924 -16.781 -6.109 1.00 94.69 212 ALA A C 1
ATOM 1627 O O . ALA A 1 212 ? -4.274 -17.630 -5.491 1.00 94.69 212 ALA A O 1
ATOM 1628 N N . ASP A 1 213 ? -4.899 -16.662 -7.442 1.00 92.81 213 ASP A N 1
ATOM 1629 C CA . ASP A 1 213 ? -4.180 -17.561 -8.356 1.00 92.81 213 ASP A CA 1
ATOM 1630 C C . ASP A 1 213 ? -2.664 -17.344 -8.321 1.00 92.81 213 ASP A C 1
ATOM 1632 O O . ASP A 1 213 ? -1.881 -18.267 -8.552 1.00 92.81 213 ASP A O 1
ATOM 1636 N N . VAL A 1 214 ? -2.229 -16.120 -8.009 1.00 94.69 214 VAL A N 1
ATOM 1637 C CA . VAL A 1 214 ? -0.808 -15.766 -7.870 1.00 94.69 214 VAL A CA 1
ATOM 1638 C C . VAL A 1 214 ? -0.357 -15.679 -6.409 1.00 94.69 214 VAL A C 1
ATOM 1640 O O . VAL A 1 214 ? 0.812 -15.382 -6.146 1.00 94.69 214 VAL A O 1
ATOM 1643 N N . LEU A 1 215 ? -1.261 -15.934 -5.459 1.00 96.12 215 LEU A N 1
ATOM 1644 C CA . LEU A 1 215 ? -0.991 -15.857 -4.028 1.00 96.12 215 LEU A CA 1
ATOM 1645 C C . LEU A 1 215 ? -0.235 -17.101 -3.543 1.00 96.12 215 LEU A C 1
ATOM 1647 O O . LEU A 1 215 ? -0.762 -18.216 -3.523 1.00 96.12 215 LEU A O 1
ATOM 1651 N N . GLY A 1 216 ? 1.005 -16.904 -3.092 1.00 95.69 216 GLY A N 1
ATOM 1652 C CA . GLY A 1 216 ? 1.824 -17.988 -2.555 1.00 95.69 216 GLY A CA 1
ATOM 1653 C C . GLY A 1 216 ? 1.267 -18.575 -1.243 1.00 95.69 216 GLY A C 1
ATOM 1654 O O . GLY A 1 216 ? 0.572 -17.882 -0.500 1.00 95.69 216 GLY A O 1
ATOM 1655 N N . PRO A 1 217 ? 1.615 -19.826 -0.872 1.00 96.62 217 PRO A N 1
ATOM 1656 C CA . PRO A 1 217 ? 1.093 -20.463 0.345 1.00 96.62 217 PRO A CA 1
ATOM 1657 C C . PRO A 1 217 ? 1.436 -19.733 1.654 1.00 96.62 217 PRO A C 1
ATOM 1659 O O . PRO A 1 217 ? 0.641 -19.735 2.591 1.00 96.62 217 PRO A O 1
ATOM 1662 N N . MET A 1 218 ? 2.623 -19.121 1.740 1.00 96.25 218 MET A N 1
ATOM 1663 C CA . MET A 1 218 ? 3.035 -18.323 2.906 1.00 96.25 218 MET A CA 1
ATOM 1664 C C . MET A 1 218 ? 2.226 -17.029 3.015 1.00 96.25 218 MET A C 1
ATOM 1666 O O . MET A 1 218 ? 1.761 -16.681 4.102 1.00 96.25 218 MET A O 1
ATOM 1670 N N . ASP A 1 219 ? 2.020 -16.349 1.888 1.00 97.31 219 ASP A N 1
ATOM 1671 C CA . ASP A 1 219 ? 1.223 -15.127 1.837 1.00 97.31 219 ASP A CA 1
ATOM 1672 C C . ASP A 1 219 ? -0.236 -15.436 2.174 1.00 97.31 219 ASP A C 1
ATOM 1674 O O . ASP A 1 219 ? -0.812 -14.765 3.020 1.00 97.31 219 ASP A O 1
ATOM 1678 N N . ARG A 1 220 ? -0.802 -16.528 1.643 1.00 98.06 220 ARG A N 1
ATOM 1679 C CA . ARG A 1 220 ? -2.153 -16.994 1.995 1.00 98.06 220 ARG A CA 1
ATOM 1680 C C . ARG A 1 220 ? -2.337 -17.182 3.501 1.00 98.06 220 ARG A C 1
ATOM 1682 O O . ARG A 1 220 ? -3.287 -16.652 4.066 1.00 98.06 220 ARG A O 1
ATOM 1689 N N . ARG A 1 221 ? -1.396 -17.854 4.173 1.00 98.12 221 ARG A N 1
ATOM 1690 C CA . ARG A 1 221 ? -1.428 -17.996 5.643 1.00 98.12 221 ARG A CA 1
ATOM 1691 C C . ARG A 1 221 ? -1.360 -16.649 6.360 1.00 98.12 221 ARG A C 1
ATOM 1693 O O . ARG A 1 221 ? -1.999 -16.479 7.392 1.00 98.12 221 ARG A O 1
ATOM 1700 N N . THR A 1 222 ? -0.579 -15.711 5.825 1.00 97.88 222 THR A N 1
ATOM 1701 C CA . THR A 1 222 ? -0.448 -14.355 6.375 1.00 97.88 222 THR A CA 1
ATOM 1702 C C . THR A 1 222 ? -1.769 -13.595 6.261 1.00 97.88 222 THR A C 1
ATOM 1704 O O . THR A 1 222 ? -2.207 -12.996 7.237 1.00 97.88 222 THR A O 1
ATOM 1707 N N . VAL A 1 223 ? -2.439 -13.683 5.110 1.00 98.56 223 VAL A N 1
ATOM 1708 C CA . VAL A 1 223 ? -3.756 -13.078 4.864 1.00 98.56 223 VAL A CA 1
ATOM 1709 C C . VAL A 1 223 ? -4.818 -13.657 5.799 1.00 98.56 223 VAL A C 1
ATOM 1711 O O . VAL A 1 223 ? -5.530 -12.914 6.469 1.00 98.56 223 VAL A O 1
ATOM 1714 N N . GLU A 1 224 ? -4.895 -14.984 5.907 1.00 98.31 224 GLU A N 1
ATOM 1715 C CA . GLU A 1 224 ? -5.856 -15.662 6.786 1.00 98.31 224 GLU A CA 1
ATOM 1716 C C . GLU A 1 224 ? -5.632 -15.327 8.269 1.00 98.31 224 GLU A C 1
ATOM 1718 O O . GLU A 1 224 ? -6.592 -15.156 9.024 1.00 98.31 224 GLU A O 1
ATOM 1723 N N . ALA A 1 225 ? -4.370 -15.222 8.700 1.00 98.31 225 ALA A N 1
ATOM 1724 C CA . ALA A 1 225 ? -4.032 -14.785 10.051 1.00 98.31 225 ALA A CA 1
ATOM 1725 C C . ALA A 1 225 ? -4.429 -13.319 10.284 1.00 98.31 225 ALA A C 1
ATOM 1727 O O . ALA A 1 225 ? -5.064 -13.026 11.296 1.00 98.31 225 ALA A O 1
ATOM 1728 N N . GLY A 1 226 ? -4.132 -12.434 9.328 1.00 98.06 226 GLY A N 1
ATOM 1729 C CA . GLY A 1 226 ? -4.509 -11.021 9.379 1.00 98.06 226 GLY A CA 1
ATOM 1730 C C . GLY A 1 226 ? -6.020 -10.819 9.495 1.00 98.06 226 GLY A C 1
ATOM 1731 O O . GLY A 1 226 ? -6.469 -10.074 10.359 1.00 98.06 226 GLY A O 1
ATOM 1732 N N . LEU A 1 227 ? -6.826 -11.548 8.717 1.00 98.44 227 LEU A N 1
ATOM 1733 C CA . LEU A 1 227 ? -8.293 -11.500 8.823 1.00 98.44 227 LEU A CA 1
ATOM 1734 C C . LEU A 1 227 ? -8.806 -11.948 10.193 1.00 98.44 227 LEU A C 1
ATOM 1736 O O . LEU A 1 227 ? -9.748 -11.358 10.726 1.00 98.44 227 LEU A O 1
ATOM 1740 N N . ARG A 1 228 ? -8.200 -12.992 10.770 1.00 98.25 228 ARG A N 1
ATOM 1741 C CA . ARG A 1 228 ? -8.573 -13.488 12.102 1.00 98.25 228 ARG A CA 1
ATOM 1742 C C . ARG A 1 228 ? -8.308 -12.447 13.190 1.00 98.25 228 ARG A C 1
ATOM 1744 O O . ARG A 1 228 ? -9.050 -12.403 14.166 1.00 98.25 228 ARG A O 1
ATOM 1751 N N . GLU A 1 229 ? -7.270 -11.636 13.021 1.00 97.00 229 GLU A N 1
ATOM 1752 C CA . GLU A 1 229 ? -6.888 -10.579 13.957 1.00 97.00 229 GLU A CA 1
ATOM 1753 C C . GLU A 1 229 ? -7.702 -9.291 13.768 1.00 97.00 229 GLU A C 1
ATOM 1755 O O . GLU A 1 229 ? -8.183 -8.723 14.747 1.00 97.00 229 GLU A O 1
ATOM 1760 N N . VAL A 1 230 ? -7.902 -8.850 12.522 1.00 97.94 230 VAL A N 1
ATOM 1761 C CA . VAL A 1 230 ? -8.554 -7.568 12.204 1.00 97.94 230 VAL A CA 1
ATOM 1762 C C . VAL A 1 230 ? -10.054 -7.593 12.496 1.00 97.94 230 VAL A C 1
ATOM 1764 O O . VAL A 1 230 ? -10.584 -6.616 13.016 1.00 97.94 230 VAL A O 1
ATOM 1767 N N . ARG A 1 231 ? -10.762 -8.693 12.210 1.00 97.19 231 ARG A N 1
ATOM 1768 C CA . ARG A 1 231 ? -12.235 -8.740 12.323 1.00 97.19 231 ARG A CA 1
ATOM 1769 C C . ARG A 1 231 ? -12.786 -8.431 13.727 1.00 97.19 231 ARG A C 1
ATOM 1771 O O . ARG A 1 231 ? -13.709 -7.622 13.823 1.00 97.19 231 ARG A O 1
ATOM 1778 N N . PRO A 1 232 ? -12.253 -9.010 14.820 1.00 97.00 232 PRO A N 1
AT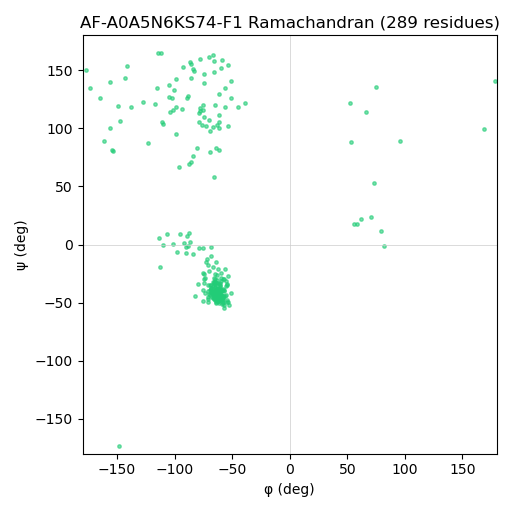OM 1779 C CA . PRO A 1 232 ? -12.677 -8.643 16.172 1.00 97.00 232 PRO A CA 1
ATOM 1780 C C . PRO A 1 232 ? -12.396 -7.172 16.502 1.00 97.00 232 PRO A C 1
ATOM 1782 O O . PRO A 1 232 ? -13.247 -6.499 17.081 1.00 97.00 232 PRO A O 1
ATOM 1785 N N . GLN A 1 233 ? -11.223 -6.667 16.105 1.00 96.88 233 GLN A N 1
ATOM 1786 C CA . GLN A 1 233 ? -10.828 -5.276 16.345 1.00 96.88 233 GLN A CA 1
ATOM 1787 C C . GLN A 1 233 ? -11.733 -4.307 15.585 1.00 96.88 233 GLN A C 1
ATOM 1789 O O . GLN A 1 233 ? -12.139 -3.290 16.133 1.00 96.88 233 GLN A O 1
ATOM 1794 N N . LEU A 1 234 ? -12.103 -4.647 14.348 1.00 96.19 234 LEU A N 1
ATOM 1795 C CA . LEU A 1 234 ? -13.019 -3.868 13.525 1.00 96.19 234 LEU A CA 1
ATOM 1796 C C . LEU A 1 234 ? -14.391 -3.725 14.194 1.00 96.19 234 LEU A C 1
ATOM 1798 O O . LEU A 1 234 ? -14.915 -2.616 14.275 1.00 96.19 234 LEU A O 1
ATOM 1802 N N . ALA A 1 235 ? -14.956 -4.821 14.709 1.00 93.25 235 ALA A N 1
ATOM 1803 C CA . ALA A 1 235 ? -16.230 -4.780 15.425 1.00 93.25 235 ALA A CA 1
ATOM 1804 C C . ALA A 1 235 ? -16.156 -3.866 16.662 1.00 93.25 235 ALA A C 1
ATOM 1806 O O . ALA A 1 235 ? -17.022 -3.012 16.853 1.00 93.25 235 ALA A O 1
ATOM 1807 N N . GLN A 1 236 ? -15.083 -3.987 17.448 1.00 95.44 236 GLN A N 1
ATOM 1808 C CA . GLN A 1 236 ? -14.864 -3.162 18.636 1.00 95.44 236 GLN A CA 1
ATOM 1809 C C . GLN A 1 236 ? -14.659 -1.677 18.295 1.00 95.44 236 GLN A C 1
ATOM 1811 O O . GLN A 1 236 ? -15.270 -0.813 18.922 1.00 95.44 236 GLN A O 1
ATOM 1816 N N . ALA A 1 237 ? -13.819 -1.368 17.303 1.00 95.00 237 ALA A N 1
ATOM 1817 C CA . ALA A 1 237 ? -13.544 -0.001 16.867 1.00 95.00 237 ALA A CA 1
ATOM 1818 C C . ALA A 1 237 ? -14.803 0.669 16.310 1.00 95.00 237 ALA A C 1
ATOM 1820 O O . ALA A 1 237 ? -15.081 1.821 16.632 1.00 95.00 237 ALA A O 1
ATOM 1821 N N . LYS A 1 238 ? -15.611 -0.076 15.545 1.00 92.81 238 LYS A N 1
ATOM 1822 C CA . LYS A 1 238 ? -16.905 0.391 15.046 1.00 92.81 238 LYS A CA 1
ATOM 1823 C C . LYS A 1 238 ? -17.819 0.810 16.201 1.00 92.81 238 LYS A C 1
ATOM 1825 O O . LYS A 1 238 ? -18.344 1.917 16.184 1.00 92.81 238 LYS A O 1
ATOM 1830 N N . GLU A 1 239 ? -18.019 -0.049 17.201 1.00 93.50 239 GLU A N 1
ATOM 1831 C CA . GLU A 1 239 ? -18.868 0.268 18.360 1.00 93.50 239 GLU A CA 1
ATOM 1832 C C . GLU A 1 239 ? -18.352 1.480 19.146 1.00 93.50 239 GLU A C 1
ATOM 1834 O O . GLU A 1 239 ? -19.131 2.381 19.465 1.00 93.50 239 GLU A O 1
ATOM 1839 N N . ALA A 1 240 ? -17.044 1.531 19.411 1.00 95.06 240 ALA A N 1
ATOM 1840 C CA . ALA A 1 240 ? -16.418 2.614 20.160 1.00 95.06 240 ALA A CA 1
ATOM 1841 C C . ALA A 1 240 ? -16.527 3.968 19.438 1.00 95.06 240 ALA A C 1
ATOM 1843 O O . ALA A 1 240 ? -16.981 4.947 20.033 1.00 95.06 240 ALA A O 1
ATOM 1844 N N . GLU A 1 241 ? -16.170 4.028 18.153 1.00 94.81 241 GLU A N 1
ATOM 1845 C CA . GLU A 1 241 ? -16.224 5.269 17.375 1.00 94.81 241 GLU A CA 1
ATOM 1846 C C . GLU A 1 241 ? -17.668 5.724 17.125 1.00 94.81 241 GLU A C 1
ATOM 1848 O O . GLU A 1 241 ? -17.954 6.917 17.226 1.00 94.81 241 GLU A O 1
ATOM 1853 N N . MET A 1 242 ? -18.615 4.805 16.882 1.00 93.44 242 MET A N 1
ATOM 1854 C CA . MET A 1 242 ? -20.038 5.162 16.779 1.00 93.44 242 MET A CA 1
ATOM 1855 C C . MET A 1 242 ? -20.576 5.740 18.093 1.00 93.44 242 MET A C 1
ATOM 1857 O O . MET A 1 242 ? -21.315 6.727 18.067 1.00 93.44 242 MET A O 1
ATOM 1861 N N . ALA A 1 243 ? -20.207 5.163 19.242 1.00 94.00 243 ALA A N 1
ATOM 1862 C CA . ALA A 1 243 ? -20.597 5.690 20.548 1.00 94.00 243 ALA A CA 1
ATOM 1863 C C . ALA A 1 243 ? -20.017 7.095 20.791 1.00 94.00 243 ALA A C 1
ATOM 1865 O O . ALA A 1 243 ? -20.737 7.986 21.246 1.00 94.00 243 ALA A O 1
ATOM 1866 N N . GLU A 1 244 ? -18.750 7.323 20.431 1.00 95.00 244 GLU A N 1
ATOM 1867 C CA . GLU A 1 244 ? -18.110 8.640 20.522 1.00 95.00 244 GLU A CA 1
ATOM 1868 C C . GLU A 1 244 ? -18.791 9.672 19.607 1.00 95.00 244 GLU A C 1
ATOM 1870 O O . GLU A 1 244 ? -19.091 10.787 20.041 1.00 95.00 244 GLU A O 1
ATOM 1875 N N . MET A 1 245 ? -19.080 9.308 18.352 1.00 93.00 245 MET A N 1
ATOM 1876 C CA . MET A 1 245 ? -19.770 10.183 17.398 1.00 93.00 245 MET A CA 1
ATOM 1877 C C . MET A 1 245 ? -21.177 10.548 17.877 1.00 93.00 245 MET A C 1
ATOM 1879 O O . MET A 1 245 ? -21.560 11.717 17.812 1.00 93.00 245 MET A O 1
ATOM 1883 N N . MET A 1 246 ? -21.929 9.580 18.408 1.00 90.62 246 MET A N 1
ATOM 1884 C CA . MET A 1 246 ? -23.247 9.829 18.999 1.00 90.62 246 MET A CA 1
ATOM 1885 C C . MET A 1 246 ? -23.160 10.746 20.218 1.00 90.62 246 MET A C 1
ATOM 1887 O O . MET A 1 246 ? -23.984 11.648 20.355 1.00 90.62 246 MET A O 1
ATOM 1891 N N . GLY A 1 247 ? -22.143 10.572 21.067 1.00 93.44 247 GLY A N 1
ATOM 1892 C CA . GLY A 1 247 ? -21.863 11.476 22.182 1.00 93.44 247 GLY A CA 1
ATOM 1893 C C . GLY A 1 247 ? -21.622 12.912 21.713 1.00 93.44 247 GLY A C 1
ATOM 1894 O O . GLY A 1 247 ? -22.316 13.826 22.149 1.00 93.44 247 GLY A O 1
ATOM 1895 N N . LYS A 1 248 ? -20.724 13.112 20.741 1.00 94.94 248 LYS A N 1
ATOM 1896 C CA . LYS A 1 248 ? -20.440 14.442 20.170 1.00 94.94 248 LYS A CA 1
ATOM 1897 C C . LYS A 1 248 ? -21.669 15.083 19.526 1.00 94.94 248 LYS A C 1
ATOM 1899 O O . LYS A 1 248 ? -21.893 16.280 19.694 1.00 94.94 248 LYS A O 1
ATOM 1904 N N . LEU A 1 249 ? -22.478 14.304 18.805 1.00 93.44 249 LEU A N 1
ATOM 1905 C CA . LEU A 1 249 ? -23.71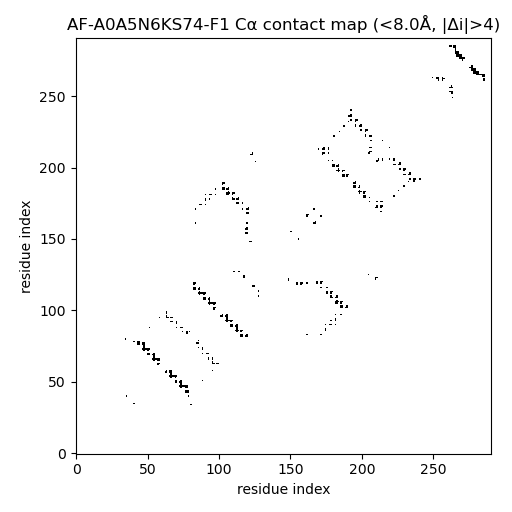8 14.794 18.202 1.00 93.44 249 LEU A CA 1
ATOM 1906 C C . LEU A 1 249 ? -24.736 15.199 19.275 1.00 93.44 249 LEU A C 1
ATOM 1908 O O . LEU A 1 249 ? -25.396 16.231 19.144 1.00 93.44 249 LEU A O 1
ATOM 1912 N N . LYS A 1 250 ? -24.824 14.418 20.357 1.00 91.62 250 LYS A N 1
ATOM 1913 C CA . LYS A 1 250 ? -25.651 14.728 21.523 1.00 91.62 250 LYS A CA 1
ATOM 1914 C C . LYS A 1 250 ? -25.205 16.030 22.185 1.00 91.62 250 LYS A C 1
ATOM 1916 O O . LYS A 1 250 ? -26.043 16.892 22.438 1.00 91.62 250 LYS A O 1
ATOM 1921 N N . ASP A 1 251 ? -23.907 16.203 22.407 1.00 92.94 251 ASP A N 1
ATOM 1922 C CA . ASP A 1 251 ? -23.336 17.405 23.020 1.00 92.94 251 ASP A CA 1
ATOM 1923 C C . ASP A 1 251 ? -23.556 18.647 22.150 1.00 92.94 251 ASP A C 1
ATOM 1925 O O . ASP A 1 251 ? -23.970 19.693 22.651 1.00 92.94 251 ASP A O 1
ATOM 1929 N N . MET A 1 252 ? -23.374 18.525 20.832 1.00 94.12 252 MET A N 1
ATOM 1930 C CA . MET A 1 252 ? -23.682 19.596 19.884 1.00 94.12 252 MET A CA 1
ATOM 1931 C C . MET A 1 252 ? -25.177 19.949 19.897 1.00 94.12 252 MET A C 1
ATOM 1933 O O . MET A 1 252 ? -25.534 21.128 19.966 1.00 94.12 252 MET A O 1
ATOM 1937 N N . GLY A 1 253 ? -26.057 18.942 19.889 1.00 92.00 253 GLY A N 1
ATOM 1938 C CA . GLY A 1 253 ? -27.502 19.130 20.019 1.00 92.00 253 GLY A CA 1
ATOM 1939 C C . GLY A 1 253 ? -27.875 19.821 21.331 1.00 92.00 253 GLY A C 1
ATOM 1940 O O . GLY A 1 253 ? -28.657 20.768 21.328 1.00 92.00 253 GLY A O 1
ATOM 1941 N N . ASN A 1 254 ? -27.258 19.420 22.442 1.00 92.88 254 ASN A N 1
ATOM 1942 C CA . ASN A 1 254 ? -27.444 20.031 23.758 1.00 92.88 254 ASN A CA 1
ATOM 1943 C C . ASN A 1 254 ? -26.945 21.476 23.820 1.00 92.88 254 ASN A C 1
ATOM 1945 O O . ASN A 1 254 ? -27.562 22.287 24.502 1.00 92.88 254 ASN A O 1
ATOM 1949 N N . GLY A 1 255 ? -25.882 21.830 23.096 1.00 92.12 255 GLY A N 1
ATOM 1950 C CA . GLY A 1 255 ? -25.422 23.217 22.989 1.00 92.12 255 GLY A CA 1
ATOM 1951 C C . GLY A 1 255 ? -26.469 24.134 22.349 1.00 92.12 255 GLY A C 1
ATOM 1952 O O . GLY A 1 255 ? -26.698 25.242 22.832 1.00 92.12 255 GLY A O 1
ATOM 1953 N N . VAL A 1 256 ? -27.155 23.655 21.305 1.00 92.06 256 VAL A N 1
ATOM 1954 C CA . VAL A 1 256 ? -28.237 24.400 20.636 1.00 92.06 256 VAL A CA 1
ATOM 1955 C C . VAL A 1 256 ? -29.515 24.396 21.475 1.00 92.06 256 VAL A C 1
ATOM 1957 O O . VAL A 1 256 ? -30.116 25.444 21.699 1.00 92.06 256 VAL A O 1
ATOM 1960 N N . LEU A 1 257 ? -29.929 23.227 21.965 1.00 91.62 257 LEU A N 1
ATOM 1961 C CA . LEU A 1 257 ? -31.138 23.057 22.773 1.00 91.62 257 LEU A CA 1
ATOM 1962 C C . LEU A 1 257 ? -31.038 23.782 24.122 1.00 91.62 257 LEU A C 1
ATOM 1964 O O . LEU A 1 257 ? -32.034 24.322 24.607 1.00 91.62 257 LEU A O 1
ATOM 1968 N N . GLY A 1 258 ? -29.836 23.874 24.689 1.00 88.69 258 GLY A N 1
ATOM 1969 C CA . GLY A 1 258 ? -29.567 24.571 25.941 1.00 88.69 258 GLY A CA 1
ATOM 1970 C C . GLY A 1 258 ? -29.934 26.055 25.894 1.00 88.69 258 GLY A C 1
ATOM 1971 O O . GLY A 1 258 ? -30.411 26.584 26.896 1.00 88.69 258 GLY A O 1
ATOM 1972 N N . LEU A 1 259 ? -29.837 26.711 24.726 1.00 89.50 259 LEU A N 1
ATOM 1973 C CA . LEU A 1 259 ? -30.289 28.101 24.531 1.00 89.50 259 LEU A CA 1
ATOM 1974 C C . LEU A 1 259 ? -31.799 28.277 24.760 1.00 89.50 259 LEU A C 1
ATOM 1976 O O . LEU A 1 259 ? -32.260 29.378 25.052 1.00 89.50 259 LEU A O 1
ATOM 1980 N N . PHE A 1 260 ? -32.558 27.187 24.667 1.00 91.06 260 PHE A N 1
ATOM 1981 C CA . PHE A 1 260 ? -33.998 27.136 24.901 1.00 91.06 260 PHE A CA 1
ATOM 1982 C C . PHE A 1 260 ? -34.355 26.448 26.230 1.00 91.06 260 PHE A C 1
ATOM 1984 O O . PHE A 1 260 ? -35.527 26.180 26.489 1.00 91.06 260 PHE A O 1
ATOM 1991 N N . GLY A 1 261 ? -33.365 26.148 27.081 1.00 87.44 261 GLY A N 1
ATOM 1992 C CA . GLY A 1 261 ? -33.560 25.402 28.328 1.00 87.44 261 GLY A CA 1
ATOM 1993 C C . GLY A 1 261 ? -33.883 23.918 28.117 1.00 87.44 261 GLY A C 1
ATOM 1994 O O . GLY A 1 261 ? -34.503 23.303 28.985 1.00 87.44 261 GLY A O 1
ATOM 1995 N N . LEU A 1 262 ? -33.495 23.358 26.967 1.00 91.00 262 LEU A N 1
ATOM 1996 C CA . LEU A 1 262 ? -33.757 21.979 26.555 1.00 91.00 262 LEU A CA 1
ATOM 1997 C C . LEU A 1 262 ? -32.462 21.157 26.446 1.00 91.00 262 LEU A C 1
ATOM 1999 O O . LEU A 1 262 ? -31.357 21.687 26.383 1.00 91.00 262 LEU A O 1
ATOM 2003 N N . SER A 1 263 ? -32.618 19.840 26.386 1.00 89.38 263 SER A N 1
ATOM 2004 C CA . SER A 1 263 ? -31.586 18.826 26.175 1.00 89.38 263 SER A CA 1
ATOM 2005 C C . SER A 1 263 ? -32.148 17.722 25.279 1.00 89.38 263 SER A C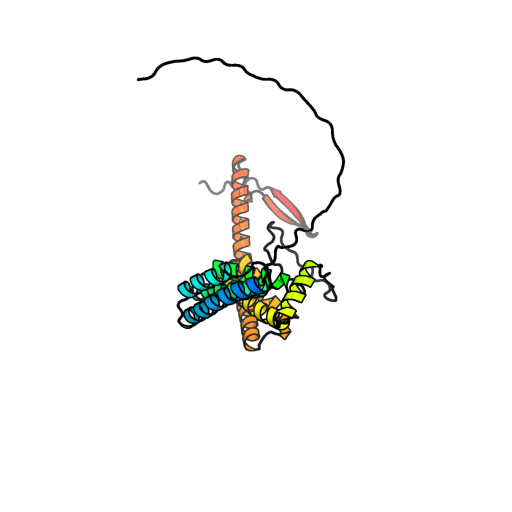 1
ATOM 2007 O O . SER A 1 263 ? -33.348 17.453 25.265 1.00 89.38 263 SER A O 1
ATOM 2009 N N . THR A 1 264 ? -31.271 17.037 24.558 1.00 87.38 264 THR A N 1
ATOM 2010 C CA . THR A 1 264 ? -31.552 15.785 23.842 1.00 87.38 264 THR A CA 1
ATOM 2011 C C . THR A 1 264 ? -32.162 14.717 24.757 1.00 87.38 264 THR A C 1
ATOM 2013 O O . THR A 1 264 ? -32.972 13.924 24.295 1.00 87.38 264 THR A O 1
ATOM 2016 N N . ASP A 1 265 ? -31.882 14.747 26.066 1.00 89.94 265 ASP A N 1
ATOM 2017 C CA . ASP A 1 265 ? -32.499 13.847 27.055 1.00 89.94 265 ASP A CA 1
ATOM 2018 C C . ASP A 1 265 ? -33.983 14.145 27.323 1.00 89.94 265 ASP A C 1
ATOM 2020 O O . ASP A 1 265 ? -34.704 13.300 27.857 1.00 89.94 265 ASP A O 1
ATOM 2024 N N . ASN A 1 266 ? -34.470 15.336 26.952 1.00 90.81 266 ASN A N 1
ATOM 2025 C CA . ASN A 1 266 ? -35.896 15.650 27.023 1.00 90.81 266 ASN A CA 1
ATOM 2026 C C . ASN A 1 266 ? -36.707 14.913 25.946 1.00 90.81 266 ASN A C 1
ATOM 2028 O O . ASN A 1 266 ? -37.930 14.901 26.030 1.00 90.81 266 ASN A O 1
ATOM 2032 N N . PHE A 1 267 ? -36.064 14.304 24.949 1.00 89.12 267 PHE A N 1
ATOM 2033 C CA . PHE A 1 267 ? -36.709 13.653 23.813 1.00 89.12 267 PHE A CA 1
ATOM 2034 C C . PHE A 1 267 ? -36.527 12.125 23.912 1.00 89.12 267 PHE A C 1
ATOM 2036 O O . PHE A 1 267 ? -35.453 11.597 23.637 1.00 89.12 267 PHE A O 1
ATOM 2043 N N . LYS A 1 268 ? -37.576 11.388 24.307 1.00 85.19 268 LYS A N 1
ATOM 2044 C CA . LYS A 1 268 ? -37.573 9.918 24.466 1.00 85.19 268 LYS A CA 1
ATOM 2045 C C . LYS A 1 268 ? -38.239 9.211 23.291 1.00 85.19 268 LYS A C 1
ATOM 2047 O O . LYS A 1 268 ? -39.432 9.388 23.050 1.00 85.19 268 LYS A O 1
ATOM 2052 N N . PHE A 1 269 ? -37.463 8.423 22.556 1.00 86.19 269 PHE A N 1
ATOM 2053 C CA . PHE A 1 269 ? -37.963 7.649 21.424 1.00 86.19 269 PHE A CA 1
ATOM 2054 C C . PHE A 1 269 ? -38.471 6.285 21.894 1.00 86.19 269 PHE A C 1
ATOM 2056 O O . PHE A 1 269 ? -37.736 5.542 22.542 1.00 86.19 269 PHE A O 1
ATOM 2063 N N . GLU A 1 270 ? -39.701 5.941 21.519 1.00 81.62 270 GLU A N 1
ATOM 2064 C CA . GLU A 1 270 ? -40.279 4.611 21.720 1.00 81.62 270 GLU A CA 1
ATOM 2065 C C . GLU A 1 270 ? -40.551 3.956 20.360 1.00 81.62 270 GLU A C 1
ATOM 2067 O O . GLU A 1 270 ? -41.052 4.594 19.430 1.00 81.62 270 GLU A O 1
ATOM 2072 N N . LYS A 1 271 ? -40.182 2.676 20.225 1.00 76.75 271 LYS A N 1
ATOM 2073 C CA . LYS A 1 271 ? -40.420 1.887 19.011 1.00 76.75 271 LYS A CA 1
ATOM 2074 C C . LYS A 1 271 ? -41.737 1.124 19.161 1.00 76.75 271 LYS A C 1
ATOM 2076 O O . LYS A 1 271 ? -41.843 0.266 20.033 1.00 76.75 271 LYS A O 1
ATOM 2081 N N . GLY A 1 272 ? -42.719 1.423 18.312 1.00 79.38 272 GLY A N 1
ATOM 2082 C CA . GLY A 1 272 ? -44.006 0.724 18.284 1.00 79.38 272 GLY A CA 1
ATOM 2083 C C . GLY A 1 272 ? -43.934 -0.638 17.581 1.00 79.38 272 GLY A C 1
ATOM 2084 O O . GLY A 1 272 ? -43.044 -0.880 16.763 1.00 79.38 272 GLY A O 1
ATOM 2085 N N . GLU A 1 273 ? -44.908 -1.516 17.852 1.00 72.44 273 GLU A N 1
ATOM 2086 C CA . GLU A 1 273 ? -44.986 -2.897 17.324 1.00 72.44 273 GLU A CA 1
ATOM 2087 C C . GLU A 1 273 ? -44.964 -3.000 15.783 1.00 72.44 273 GLU A C 1
ATOM 2089 O O . GLU A 1 273 ? -44.581 -4.036 15.248 1.00 72.44 273 GLU A O 1
ATOM 2094 N N . GLY A 1 274 ? -45.301 -1.927 15.055 1.00 74.94 274 GLY A N 1
ATOM 2095 C CA . GLY A 1 274 ? -45.272 -1.866 13.584 1.00 74.94 274 GLY A CA 1
ATOM 2096 C C . GLY A 1 274 ? -43.991 -1.286 12.970 1.00 74.94 274 GLY A C 1
ATOM 2097 O O . GLY A 1 274 ? -43.972 -0.988 11.780 1.00 74.94 274 GLY A O 1
ATOM 2098 N N . GLY A 1 275 ? -42.943 -1.048 13.767 1.00 75.44 275 GLY A N 1
ATOM 2099 C CA . GLY A 1 275 ? -41.690 -0.438 13.299 1.00 75.44 275 GLY A CA 1
ATOM 2100 C C . GLY A 1 275 ? -41.708 1.094 13.191 1.00 75.44 275 GLY A C 1
ATOM 2101 O O . GLY A 1 275 ? -40.679 1.682 12.866 1.00 75.44 275 GLY A O 1
ATOM 2102 N N . GLY A 1 276 ? -42.835 1.745 13.501 1.00 75.88 276 GLY A N 1
ATOM 2103 C CA . GLY A 1 276 ? -42.927 3.201 13.634 1.00 75.88 276 GLY A CA 1
ATOM 2104 C C . GLY A 1 276 ? -42.281 3.711 14.928 1.00 75.88 276 GLY A C 1
ATOM 2105 O O . GLY A 1 276 ? -42.324 3.035 15.957 1.00 75.88 276 GLY A O 1
ATOM 2106 N N . TYR A 1 277 ? -41.699 4.910 14.881 1.00 83.56 277 TYR A N 1
ATOM 2107 C CA . TYR A 1 277 ? -41.093 5.579 16.035 1.00 83.56 277 TYR A CA 1
ATOM 2108 C C . TYR A 1 277 ? -42.007 6.706 16.531 1.00 83.56 277 TYR A C 1
ATOM 2110 O O . TYR A 1 277 ? -42.380 7.579 15.747 1.00 83.56 277 TYR A O 1
ATOM 2118 N N . SER A 1 278 ? -42.350 6.710 17.822 1.00 86.25 278 SER A N 1
ATOM 2119 C CA . SER A 1 278 ? -43.039 7.827 18.480 1.00 86.25 278 SER A CA 1
ATOM 2120 C C . SER A 1 278 ? -42.071 8.609 19.362 1.00 86.25 278 SER A C 1
ATOM 2122 O O . SER A 1 278 ? -41.252 8.030 20.077 1.00 86.25 278 SER A O 1
ATOM 2124 N N . MET A 1 279 ? -42.170 9.937 19.308 1.00 86.31 279 MET A N 1
ATOM 2125 C CA . MET A 1 279 ? -41.331 10.847 20.079 1.00 86.31 279 MET A CA 1
ATOM 2126 C C . MET A 1 279 ? -42.109 11.426 21.261 1.00 86.31 279 MET A C 1
ATOM 2128 O O . MET A 1 279 ? -43.041 12.204 21.066 1.00 86.31 279 MET A O 1
ATOM 2132 N N . GLN A 1 280 ? -41.703 11.078 22.481 1.00 87.69 280 GLN A N 1
ATOM 2133 C CA . GLN A 1 280 ? -42.267 11.611 23.719 1.00 87.69 280 GLN A CA 1
ATOM 2134 C C . GLN A 1 280 ? -41.351 12.705 24.285 1.00 87.69 280 GLN A C 1
ATOM 2136 O O . GLN A 1 280 ? -40.142 12.507 24.400 1.00 87.69 280 GLN A O 1
ATOM 2141 N N . PHE A 1 281 ? -41.913 13.848 24.679 1.00 89.44 281 PHE A N 1
ATOM 2142 C CA . PHE A 1 281 ? -41.153 14.933 25.301 1.00 89.44 281 PHE A CA 1
ATOM 2143 C C . PHE A 1 281 ? -41.352 14.958 26.825 1.00 89.44 281 PHE A C 1
ATOM 2145 O O . PHE A 1 281 ? -42.481 15.020 27.310 1.00 89.44 281 PHE A O 1
ATOM 2152 N N . ASP A 1 282 ? -40.255 14.928 27.582 1.00 86.69 282 ASP A N 1
ATOM 2153 C CA . ASP A 1 282 ? -40.221 14.959 29.046 1.00 86.69 282 ASP A CA 1
ATOM 2154 C C . ASP A 1 282 ? -39.635 16.292 29.533 1.00 86.69 282 ASP A C 1
ATOM 2156 O O . ASP A 1 282 ? -38.425 16.519 29.487 1.00 86.69 282 ASP A O 1
ATOM 2160 N N . GLN A 1 283 ? -40.492 17.182 30.039 1.00 77.44 283 GLN A N 1
ATOM 2161 C CA . GLN A 1 283 ? -40.111 18.527 30.496 1.00 77.44 283 GLN A CA 1
ATOM 2162 C C . GLN A 1 283 ? -39.152 18.548 31.700 1.00 77.44 283 GLN A C 1
ATOM 2164 O O . GLN A 1 283 ? -38.558 19.591 31.973 1.00 77.44 283 GLN A O 1
ATOM 2169 N N . ASN A 1 284 ? -38.972 17.437 32.426 1.00 71.44 284 ASN A N 1
ATOM 2170 C CA . ASN A 1 284 ? -38.244 17.419 33.701 1.00 71.44 284 ASN A CA 1
ATOM 2171 C C . ASN A 1 284 ? -36.920 16.632 33.667 1.00 71.44 284 ASN A C 1
ATOM 2173 O O . ASN A 1 284 ? -36.271 16.467 34.705 1.00 71.44 284 ASN A O 1
ATOM 2177 N N . ALA A 1 285 ? -36.495 16.152 32.496 1.00 65.94 285 ALA A N 1
ATOM 2178 C CA . ALA A 1 285 ? -35.291 15.331 32.355 1.00 65.94 285 ALA A CA 1
ATOM 2179 C C . ALA A 1 285 ? -33.976 16.083 32.676 1.00 65.94 285 ALA A C 1
ATOM 2181 O O . ALA A 1 285 ? -33.044 15.466 33.181 1.00 65.94 285 ALA A O 1
ATOM 2182 N N . GLY A 1 286 ? -33.914 17.410 32.479 1.00 56.66 286 GLY A N 1
ATOM 2183 C CA . GLY A 1 286 ? -32.693 18.223 32.650 1.00 56.66 286 GLY A CA 1
ATOM 2184 C C . GLY A 1 286 ? -32.521 18.969 33.987 1.00 56.66 286 GLY A C 1
ATOM 2185 O O . GLY A 1 286 ? -31.471 19.557 34.219 1.00 56.66 286 GLY A O 1
ATOM 2186 N N . LYS A 1 287 ? -33.517 18.969 34.890 1.00 57.94 287 LYS A N 1
ATOM 2187 C CA . LYS A 1 287 ? -33.502 19.778 36.137 1.00 57.94 287 LYS A CA 1
ATOM 2188 C C . LYS A 1 287 ? -32.922 19.078 37.377 1.00 57.94 287 LYS A C 1
ATOM 2190 O O . LYS A 1 287 ? -32.906 19.662 38.454 1.00 57.94 287 LYS A O 1
ATOM 2195 N N . ARG A 1 288 ? -32.449 17.832 37.265 1.00 51.50 288 ARG A N 1
ATOM 2196 C CA . ARG A 1 288 ? -32.049 17.003 38.424 1.00 51.50 288 ARG A CA 1
ATOM 2197 C C . ARG A 1 288 ? -30.589 17.162 38.895 1.00 51.50 288 ARG A C 1
ATOM 2199 O O . ARG A 1 288 ? -30.161 16.388 39.740 1.00 51.50 288 ARG A O 1
ATOM 2206 N N . GLY A 1 289 ? -29.839 18.148 38.390 1.00 49.69 289 GLY A N 1
ATOM 2207 C CA . GLY A 1 289 ? -28.409 18.336 38.698 1.00 49.69 289 GLY A CA 1
ATOM 2208 C C . GLY A 1 289 ? -28.029 19.552 39.557 1.00 49.69 289 GLY A C 1
ATOM 2209 O O . GLY A 1 289 ? -26.846 19.732 39.820 1.00 49.69 289 GLY A O 1
ATOM 2210 N N . SER A 1 290 ? -28.976 20.395 39.985 1.00 45.16 290 SER A N 1
ATOM 2211 C CA . SER A 1 290 ? -28.687 21.568 40.828 1.00 45.16 290 SER A CA 1
ATOM 2212 C C . SER A 1 290 ? -29.487 21.523 42.132 1.00 45.16 290 SER A C 1
ATOM 2214 O O . SER A 1 290 ? -30.598 22.052 42.220 1.00 45.16 290 SER A O 1
ATOM 2216 N N . SER A 1 291 ? -28.947 20.865 43.150 1.00 37.16 291 SER A N 1
ATOM 2217 C CA . SER A 1 291 ? -29.307 21.061 44.559 1.00 37.16 291 SER A CA 1
ATOM 2218 C C . SER A 1 291 ? -28.093 20.761 45.418 1.00 37.16 291 SER A C 1
ATOM 2220 O O . SER A 1 291 ? -27.381 19.791 45.076 1.00 37.16 291 SER A O 1
#

Secondary structure (DSSP, 8-state):
----------------------------------PPPHHHHHHHHHHHHHHHHHHHHHHHTT-HHHHHHHHHHHHHTS-TT-HHHHHHHHHHHHHHHHHTT-HHHHHHHHHHHHHHHHTT-TTS----S--SS-----------S-------HHHHHHHHHHHHTT--HHHHHHHHHHHHHHHHHHHHHH--HHHHHHHHHHHHHHHSTTHHHH--HHHHHHHHHHHHHHHHHHHHHHHHHHHHHHHHHHHHHHHHHHTTT--GGGEEEEE-TTS-EEEEE-TTTT-TT--

pLDDT: mean 81.05, std 22.94, range [28.59, 98.88]

Organism: NCBI:txid176857

Foldseek 3Di:
DDDDDDDDDDDDDDDDDDDDDDDDDDDPPPPPPDDDDPVLLVVLLVQLVVLQVVLVVCVVVLVLVSSLVSLVSSLVSHDPLLLQSLLVSLLVNLVSCVSVLVLVSSLVSLLSSLVSLCLACVVLPDPSDDPPDPDDDPDDDDDDDDPPDDQDPSSVVSNVVCVVVVHDPLVSLLSNLSSLLSNLVSLLSVLALVSLVSSLSSLVSCCDPPNVVSQDPVSVVVSVVSNVVSVVSNVVNVVVVVVVVVVVVQVVQCVVQVVVVDGPQQWDWDQDPVRDIDTHGHPCRPPPPDD